Protein AF-A0AAJ6F445-F1 (afdb_monomer)

Radius of gyration: 40.04 Å; Cα contacts (8 Å, |Δi|>4): 124; chains: 1; bounding box: 85×48×122 Å

Secondary structure (DSSP, 8-state):
----PPPPPPPPPPP------PPPHHHHHHHHHHHHHHHHHHHHHTHHHHHHHHHTT-TTHHHHHHHHHHHHHHHHHHHHHHHHHHHHHHHHHHHHHHHHHHHHHHHHHHHHHHHHHHHHHHHHHHHHHHHHHHHHHHHHHHHHHHHHHTPPTTPPPPP--BTTTTB--SSS--HHHHHHHHHHHTPPBSSTTSS-B----PPPPSSTTTTT-GGGS--HHHHHHHHHHHHHHHHHHHHHHHHHHHHHHHHHHHHTT-

Structure (mmCIF, N/CA/C/O backbone):
data_AF-A0AAJ6F445-F1
#
_entry.id   AF-A0AAJ6F445-F1
#
loop_
_atom_site.group_PDB
_atom_site.id
_atom_site.type_symbol
_atom_site.label_atom_id
_atom_site.label_alt_id
_atom_site.label_comp_id
_atom_site.label_asym_id
_atom_site.label_entity_id
_atom_site.label_seq_id
_atom_site.pdbx_PDB_ins_code
_atom_site.Cartn_x
_atom_site.Cartn_y
_atom_site.Cartn_z
_atom_site.occupancy
_atom_site.B_iso_or_equiv
_atom_site.auth_seq_id
_atom_site.auth_comp_id
_atom_site.auth_asym_id
_atom_site.auth_atom_id
_atom_site.pdbx_PDB_model_num
ATOM 1 N N . MET A 1 1 ? 24.070 28.944 -26.265 1.00 40.12 1 MET A N 1
ATOM 2 C CA . MET A 1 1 ? 23.346 29.651 -25.182 1.00 40.12 1 MET A CA 1
ATOM 3 C C . MET A 1 1 ? 22.375 28.679 -24.525 1.00 40.12 1 MET A C 1
ATOM 5 O O . MET A 1 1 ? 21.362 28.362 -25.133 1.00 40.12 1 MET A O 1
ATOM 9 N N . PHE A 1 2 ? 22.677 28.174 -23.328 1.00 38.66 2 PHE A N 1
ATOM 10 C CA . PHE A 1 2 ? 21.756 27.290 -22.604 1.00 38.66 2 PHE A CA 1
ATOM 11 C C . PHE A 1 2 ? 20.793 28.123 -21.753 1.00 38.66 2 PHE A C 1
ATOM 13 O O . PHE A 1 2 ? 21.230 28.929 -20.931 1.00 38.66 2 PHE A O 1
ATOM 20 N N . LYS A 1 3 ? 19.482 27.951 -21.961 1.00 40.28 3 LYS A N 1
ATOM 21 C CA . LYS A 1 3 ? 18.461 28.604 -21.132 1.00 40.28 3 LYS A CA 1
ATOM 22 C C . LYS A 1 3 ? 18.496 27.980 -19.737 1.00 40.28 3 LYS A C 1
ATOM 24 O O . LYS A 1 3 ? 18.207 26.797 -19.578 1.00 40.28 3 LYS A O 1
ATOM 29 N N . LYS A 1 4 ? 18.860 28.783 -18.738 1.00 39.84 4 LYS A N 1
ATOM 30 C CA . LYS A 1 4 ? 18.895 28.395 -17.325 1.00 39.84 4 LYS A CA 1
ATOM 31 C C . LYS A 1 4 ? 17.453 28.193 -16.844 1.00 39.84 4 LYS A C 1
ATOM 33 O O . LYS A 1 4 ? 16.784 29.162 -16.498 1.00 39.84 4 LYS A O 1
ATOM 38 N N . SER A 1 5 ? 16.953 26.957 -16.908 1.00 47.34 5 SER A N 1
ATOM 39 C CA . SER A 1 5 ? 15.608 26.627 -16.425 1.00 47.34 5 SER A CA 1
ATOM 40 C C . SER A 1 5 ? 15.520 26.948 -14.937 1.00 47.34 5 SER A C 1
ATOM 42 O O . SER A 1 5 ? 16.367 26.501 -14.163 1.00 47.34 5 SER A O 1
ATOM 44 N N . ALA A 1 6 ? 14.515 27.728 -14.540 1.00 48.22 6 ALA A N 1
ATOM 45 C CA . ALA A 1 6 ? 14.259 27.989 -13.132 1.00 48.22 6 ALA A CA 1
ATOM 46 C C . ALA A 1 6 ? 13.939 26.666 -12.422 1.00 48.22 6 ALA A C 1
ATOM 48 O O . ALA A 1 6 ? 13.191 25.840 -12.952 1.00 48.22 6 ALA A O 1
ATOM 49 N N . ALA A 1 7 ? 14.523 26.459 -11.241 1.00 44.41 7 ALA A N 1
ATOM 50 C CA . ALA A 1 7 ? 14.173 25.321 -10.405 1.00 44.41 7 ALA A CA 1
ATOM 51 C C . ALA A 1 7 ? 12.707 25.460 -9.949 1.00 44.41 7 ALA A C 1
ATOM 53 O O . ALA A 1 7 ? 12.290 26.575 -9.616 1.00 44.41 7 ALA A O 1
ATOM 54 N N . PRO A 1 8 ? 11.916 24.371 -9.928 1.00 50.16 8 PRO A N 1
ATOM 55 C CA . PRO A 1 8 ? 10.581 24.417 -9.350 1.00 50.16 8 PRO A CA 1
ATOM 56 C C . PRO A 1 8 ? 10.675 24.795 -7.861 1.00 50.16 8 PRO A C 1
ATOM 58 O O . PRO A 1 8 ? 11.643 24.409 -7.197 1.00 50.16 8 PRO A O 1
ATOM 61 N N . PRO A 1 9 ? 9.700 25.549 -7.320 1.00 43.53 9 PRO A N 1
ATOM 62 C CA . PRO A 1 9 ? 9.704 25.914 -5.909 1.00 43.53 9 PRO A CA 1
ATOM 63 C C . PRO A 1 9 ? 9.674 24.651 -5.033 1.00 43.53 9 PRO A C 1
ATOM 65 O O . PRO A 1 9 ? 9.040 23.662 -5.419 1.00 43.53 9 PRO A O 1
ATOM 68 N N . PRO A 1 10 ? 10.333 24.662 -3.858 1.00 44.56 10 PRO A N 1
ATOM 69 C CA . PRO A 1 10 ? 10.297 23.527 -2.949 1.00 44.56 10 PRO A CA 1
ATOM 70 C C . PRO A 1 10 ? 8.847 23.212 -2.578 1.00 44.56 10 PRO A C 1
ATOM 72 O O . PRO A 1 10 ? 8.059 24.116 -2.284 1.00 44.56 10 PRO A O 1
ATOM 75 N N . ALA A 1 11 ? 8.497 21.925 -2.601 1.00 46.25 11 ALA A N 1
ATOM 76 C CA . ALA A 1 11 ? 7.195 21.470 -2.138 1.00 46.25 11 ALA A CA 1
ATOM 77 C C . ALA A 1 11 ? 6.976 21.980 -0.708 1.00 46.25 11 ALA A C 1
ATOM 79 O O . ALA A 1 11 ? 7.865 21.845 0.137 1.00 46.25 11 ALA A O 1
ATOM 80 N N . LYS A 1 12 ? 5.813 22.594 -0.453 1.00 43.03 12 LYS A N 1
ATOM 81 C CA . LYS A 1 12 ? 5.459 23.073 0.887 1.00 43.03 12 LYS A CA 1
ATOM 82 C C . LYS A 1 12 ? 5.631 21.913 1.863 1.00 43.03 12 LYS A C 1
ATOM 84 O O . LYS A 1 12 ? 5.081 20.839 1.621 1.00 43.03 12 LYS A O 1
ATOM 89 N N . ALA A 1 13 ? 6.404 22.134 2.927 1.00 43.06 13 ALA A N 1
ATOM 90 C CA . ALA A 1 13 ? 6.540 21.160 3.998 1.00 43.06 13 ALA A CA 1
ATOM 91 C C . ALA A 1 13 ? 5.133 20.768 4.457 1.00 43.06 13 ALA A C 1
ATOM 93 O O . ALA A 1 13 ? 4.322 21.648 4.744 1.00 43.06 13 ALA A O 1
ATOM 94 N N . SER A 1 14 ? 4.834 19.468 4.455 1.00 48.91 14 SER A N 1
ATOM 95 C CA . SER A 1 14 ? 3.538 18.978 4.907 1.00 48.91 14 SER A CA 1
ATOM 96 C C . SER A 1 14 ? 3.323 19.453 6.336 1.00 48.91 14 SER A C 1
ATOM 98 O O . SER A 1 14 ? 4.135 19.126 7.210 1.00 48.91 14 SER A O 1
ATOM 100 N N . GLU A 1 15 ? 2.243 20.194 6.572 1.00 42.94 15 GLU A N 1
ATOM 101 C CA . GLU A 1 15 ? 1.752 20.417 7.925 1.00 42.94 15 GLU A CA 1
ATOM 102 C C . GLU A 1 15 ? 1.622 19.040 8.576 1.00 42.94 15 GLU A C 1
ATOM 104 O O . GLU A 1 15 ? 0.890 18.175 8.089 1.00 42.94 15 GLU A O 1
ATOM 109 N N . ARG A 1 16 ? 2.405 18.802 9.635 1.00 45.84 16 ARG A N 1
ATOM 110 C CA . ARG A 1 16 ? 2.192 17.637 10.487 1.00 45.84 16 ARG A CA 1
ATOM 111 C C . ARG A 1 16 ? 0.846 17.864 11.151 1.00 45.84 16 ARG A C 1
ATOM 113 O O . ARG A 1 16 ? 0.764 18.610 12.121 1.00 45.84 16 ARG A O 1
ATOM 120 N N . ILE A 1 17 ? -0.193 17.262 10.578 1.00 48.06 17 ILE A N 1
ATOM 121 C CA . ILE A 1 17 ? -1.501 17.163 11.214 1.00 48.06 17 ILE A CA 1
ATOM 122 C C . ILE A 1 17 ? -1.245 16.519 12.570 1.00 48.06 17 ILE A C 1
ATOM 124 O O . ILE A 1 17 ? -0.675 15.430 12.645 1.00 48.06 17 ILE A O 1
ATOM 128 N N . ASP A 1 18 ? -1.597 17.238 13.628 1.00 36.09 18 ASP A N 1
ATOM 129 C CA . ASP A 1 18 ? -1.294 16.829 14.988 1.00 36.09 18 ASP A CA 1
ATOM 130 C C . ASP A 1 18 ? -2.166 15.614 15.335 1.00 36.09 18 ASP A C 1
ATOM 132 O O . ASP A 1 18 ? -3.343 15.740 15.675 1.00 36.09 18 ASP A O 1
ATOM 136 N N . HIS A 1 19 ? -1.612 14.409 15.171 1.00 41.81 19 HIS A N 1
ATOM 137 C CA . HIS A 1 19 ? -2.270 13.137 15.480 1.00 41.81 19 HIS A CA 1
ATOM 138 C C . HIS A 1 19 ? -2.273 12.861 16.991 1.00 41.81 19 HIS A C 1
ATOM 140 O O . HIS A 1 19 ? -2.032 11.738 17.430 1.00 41.81 19 HIS A O 1
ATOM 146 N N . SER A 1 20 ? -2.561 13.888 17.794 1.00 39.47 20 SER A N 1
ATOM 147 C CA . SER A 1 20 ? -2.998 13.673 19.170 1.00 39.47 20 SER A CA 1
ATOM 148 C C . SER A 1 20 ? -4.286 12.843 19.110 1.00 39.47 20 SER A C 1
ATOM 150 O O . SER A 1 20 ? -5.244 13.291 18.469 1.00 39.47 20 SER A O 1
ATOM 152 N N . PRO A 1 21 ? -4.335 11.640 19.712 1.00 46.94 21 PRO A N 1
ATOM 153 C CA . PRO A 1 21 ? -5.535 10.822 19.684 1.00 46.94 21 PRO A CA 1
ATOM 154 C C . PRO A 1 21 ? -6.642 11.588 20.404 1.00 46.94 21 PRO A C 1
ATOM 156 O O . PRO A 1 21 ? -6.561 11.846 21.606 1.00 46.94 21 PRO A O 1
ATOM 159 N N . ARG A 1 22 ? -7.683 11.976 19.660 1.00 55.69 22 ARG A N 1
ATOM 160 C CA . ARG A 1 22 ? -8.964 12.294 20.290 1.00 55.69 22 ARG A CA 1
ATOM 161 C C . ARG A 1 22 ? -9.413 11.030 21.013 1.00 55.69 22 ARG A C 1
ATOM 163 O O . ARG A 1 22 ? -9.318 9.954 20.424 1.00 55.69 22 ARG A O 1
ATOM 170 N N . ALA A 1 23 ? -9.863 11.175 22.257 1.00 63.25 23 ALA A N 1
ATOM 171 C CA . ALA A 1 23 ? -10.443 10.071 23.011 1.00 63.25 23 ALA A CA 1
ATOM 172 C C . ALA A 1 23 ? -11.512 9.379 22.151 1.00 63.25 23 ALA A C 1
ATOM 174 O O . ALA A 1 23 ? -12.304 10.057 21.487 1.00 63.25 23 ALA A O 1
ATOM 175 N N . GLY A 1 24 ? -11.483 8.048 22.108 1.00 80.25 24 GLY A N 1
ATOM 176 C CA . GLY A 1 24 ? -12.491 7.280 21.390 1.00 80.25 24 GLY A CA 1
ATOM 177 C C . GLY A 1 24 ? -13.853 7.427 22.063 1.00 80.25 24 GLY A C 1
ATOM 178 O O . GLY A 1 24 ? -13.940 7.718 23.259 1.00 80.25 24 GLY A O 1
ATOM 179 N N . ARG A 1 25 ? -14.931 7.136 21.329 1.00 87.44 25 ARG A N 1
ATOM 180 C CA . ARG A 1 25 ? -16.267 7.007 21.938 1.00 87.44 25 ARG A CA 1
ATOM 181 C C . ARG A 1 25 ? -16.235 5.944 23.042 1.00 87.44 25 ARG A C 1
ATOM 183 O O . ARG A 1 25 ? -16.897 6.094 24.065 1.00 87.44 25 ARG A O 1
ATOM 190 N N . ALA A 1 26 ? -15.434 4.893 22.858 1.00 88.50 26 ALA A N 1
ATOM 191 C CA . ALA A 1 26 ? -15.203 3.859 23.861 1.00 88.50 26 ALA A CA 1
ATOM 192 C C . ALA A 1 26 ? -14.590 4.397 25.169 1.00 88.50 26 ALA A C 1
ATOM 194 O O . ALA A 1 26 ? -15.010 3.970 26.245 1.00 88.50 26 ALA A O 1
ATOM 195 N N . ASP A 1 27 ? -13.646 5.342 25.088 1.00 89.25 27 ASP A N 1
ATOM 196 C CA . ASP A 1 27 ? -12.979 5.938 26.255 1.00 89.25 27 ASP A CA 1
ATOM 197 C C . ASP A 1 27 ? -13.934 6.860 27.029 1.00 89.25 27 ASP A C 1
ATOM 199 O O . ASP A 1 27 ? -13.990 6.825 28.260 1.00 89.25 27 ASP A O 1
ATOM 203 N N . GLU A 1 28 ? -14.737 7.649 26.306 1.00 91.38 28 GLU A N 1
ATOM 204 C CA . GLU A 1 28 ? -15.772 8.507 26.894 1.00 91.38 28 GLU A CA 1
ATOM 205 C C . GLU A 1 28 ? -16.815 7.675 27.661 1.00 91.38 28 GLU A C 1
ATOM 207 O O . GLU A 1 28 ? -17.136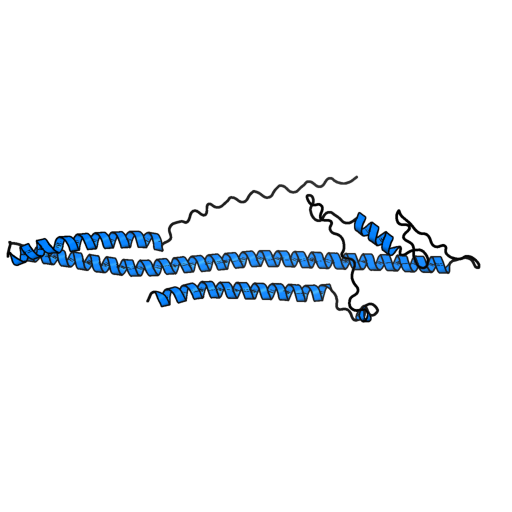 7.979 28.814 1.00 91.38 28 GLU A O 1
ATOM 212 N N . VAL A 1 29 ? -17.301 6.575 27.069 1.00 92.62 29 VAL A N 1
ATOM 213 C CA . VAL A 1 29 ? -18.259 5.676 27.737 1.00 92.62 29 VAL A CA 1
ATOM 214 C C . VAL A 1 29 ? -17.605 4.885 28.877 1.00 92.62 29 VAL A C 1
ATOM 216 O O . VAL A 1 29 ? -18.259 4.653 29.895 1.00 92.62 29 VAL A O 1
ATOM 219 N N . ALA A 1 30 ? -16.319 4.526 28.779 1.00 92.50 30 ALA A N 1
ATOM 220 C CA . ALA A 1 30 ? -15.585 3.889 29.877 1.00 92.50 30 ALA A CA 1
ATOM 221 C C . ALA A 1 30 ? -15.556 4.778 31.135 1.00 92.50 30 ALA A C 1
ATOM 223 O O . ALA A 1 30 ? -15.872 4.305 32.228 1.00 92.50 30 ALA A O 1
ATOM 224 N N . GLY A 1 31 ? -15.274 6.077 30.975 1.00 93.25 31 GLY A N 1
ATOM 225 C CA . GLY A 1 31 ? -15.301 7.040 32.081 1.00 93.25 31 GLY A CA 1
ATOM 226 C C . GLY A 1 31 ? -16.682 7.174 32.737 1.00 93.25 31 GLY A C 1
ATOM 227 O O . GLY A 1 31 ? -16.784 7.235 33.965 1.00 93.25 31 GLY A O 1
ATOM 228 N N . LEU A 1 32 ? -17.758 7.156 31.940 1.00 94.50 32 LEU A N 1
ATOM 229 C CA . LEU A 1 32 ? -19.136 7.156 32.453 1.00 94.50 32 LEU A CA 1
ATOM 230 C C . LEU A 1 32 ? -19.473 5.863 33.209 1.00 94.50 32 LEU A C 1
ATOM 232 O O . LEU A 1 32 ? -20.077 5.915 34.282 1.00 94.50 32 LEU A O 1
ATOM 236 N N . LEU A 1 33 ? -19.061 4.709 32.678 1.00 95.94 33 LEU A N 1
ATOM 237 C CA . LEU A 1 33 ? -19.266 3.406 33.304 1.00 95.94 33 LEU A CA 1
ATOM 238 C C . LEU A 1 33 ? -18.549 3.306 34.658 1.00 95.94 33 LEU A C 1
ATOM 240 O O . LEU A 1 33 ? -19.133 2.814 35.625 1.00 95.94 33 LEU A O 1
ATOM 244 N N . ASP A 1 34 ? -17.311 3.785 34.760 1.00 95.81 34 ASP A N 1
ATOM 245 C CA . ASP A 1 34 ? -16.568 3.769 36.023 1.00 95.81 34 ASP A CA 1
ATOM 246 C C . ASP A 1 34 ? -17.171 4.730 37.060 1.00 95.81 34 ASP A C 1
ATOM 248 O O . ASP A 1 34 ? -17.281 4.374 38.237 1.00 95.81 34 ASP A O 1
ATOM 252 N N . GLY A 1 35 ? -17.695 5.882 36.623 1.00 95.56 35 GLY A N 1
ATOM 253 C CA . GLY A 1 35 ? -18.529 6.749 37.461 1.00 95.56 35 GLY A CA 1
ATOM 254 C C . GLY A 1 35 ? -19.789 6.043 37.983 1.00 95.56 35 GLY A C 1
ATOM 255 O O . GLY A 1 35 ? -20.082 6.100 39.179 1.00 95.56 35 GLY A O 1
ATOM 256 N N . ALA A 1 36 ? -20.508 5.314 37.125 1.00 95.06 36 ALA A N 1
ATOM 257 C CA . ALA A 1 36 ? -21.705 4.567 37.516 1.00 95.06 36 ALA A CA 1
ATOM 258 C C . ALA A 1 36 ? -21.400 3.411 38.489 1.00 95.06 36 ALA A C 1
ATOM 260 O O . ALA A 1 36 ? -22.136 3.216 39.460 1.00 95.06 36 ALA A O 1
ATOM 261 N N . LYS A 1 37 ? -20.284 2.689 38.297 1.00 96.50 37 LYS A N 1
ATOM 262 C CA . LYS A 1 37 ? -19.797 1.675 39.252 1.00 96.50 37 LYS A CA 1
ATOM 263 C C . LYS A 1 37 ? -19.480 2.291 40.617 1.00 96.50 37 LYS A C 1
ATOM 265 O O . LYS A 1 37 ? -19.834 1.703 41.636 1.00 96.50 37 LYS A O 1
ATOM 270 N N . ALA A 1 38 ? -18.848 3.467 40.651 1.00 97.19 38 ALA A N 1
ATOM 271 C CA . ALA A 1 38 ? -18.541 4.166 41.898 1.00 97.19 38 ALA A CA 1
ATOM 272 C C . ALA A 1 38 ? -19.816 4.594 42.652 1.00 97.19 38 ALA A C 1
ATOM 274 O O . ALA A 1 38 ? -19.898 4.415 43.868 1.00 97.19 38 ALA A O 1
ATOM 275 N N . VAL A 1 39 ? -20.839 5.082 41.936 1.00 96.69 39 VAL A N 1
ATOM 276 C CA . VAL A 1 39 ? -22.160 5.390 42.515 1.00 96.69 39 VAL A CA 1
ATOM 277 C C . VAL A 1 39 ? -22.828 4.132 43.077 1.00 96.69 39 VAL A C 1
ATOM 279 O O . VAL A 1 39 ? -23.310 4.157 44.210 1.00 96.69 39 VAL A O 1
ATOM 282 N N . LEU A 1 40 ? -22.820 3.020 42.333 1.00 96.44 40 LEU A N 1
ATOM 283 C CA . LEU A 1 40 ? -23.371 1.747 42.803 1.00 96.44 40 LEU A CA 1
ATOM 284 C C . LEU A 1 40 ? -22.660 1.253 44.074 1.00 96.44 40 LEU A C 1
ATOM 286 O O . LEU A 1 40 ? -23.329 0.913 45.047 1.00 96.44 40 LEU A O 1
ATOM 290 N N . ALA A 1 41 ? -21.325 1.274 44.100 1.00 97.12 41 ALA A N 1
ATOM 291 C CA . ALA A 1 41 ? -20.539 0.864 45.263 1.00 97.12 41 ALA A CA 1
ATOM 292 C C . ALA A 1 41 ? -20.831 1.727 46.506 1.00 97.12 41 ALA A C 1
ATOM 294 O O . ALA A 1 41 ? -20.923 1.197 47.614 1.00 97.12 41 ALA A O 1
ATOM 295 N N . GLY A 1 42 ? -21.034 3.039 46.328 1.00 97.00 42 GLY A N 1
ATOM 296 C CA . GLY A 1 42 ? -21.470 3.937 47.402 1.00 97.00 42 GLY A CA 1
ATOM 297 C C . GLY A 1 42 ? -22.847 3.562 47.960 1.00 97.00 42 GLY A C 1
ATOM 298 O O . GLY A 1 42 ? -23.001 3.409 49.170 1.00 97.00 42 GLY A O 1
ATOM 299 N N . LEU A 1 43 ? -23.830 3.325 47.085 1.00 95.56 43 LEU A N 1
ATOM 300 C CA . LEU A 1 43 ? -25.175 2.901 47.493 1.00 95.56 43 LEU A CA 1
ATOM 301 C C . LEU A 1 43 ? -25.167 1.531 48.194 1.00 95.56 43 LEU A C 1
ATOM 303 O O . LEU A 1 43 ? -25.888 1.339 49.173 1.00 95.56 43 LEU A O 1
ATOM 307 N N . GLU A 1 44 ? -24.355 0.576 47.737 1.00 95.75 44 GLU A N 1
ATOM 308 C CA . GLU A 1 44 ? -24.255 -0.742 48.375 1.00 95.75 44 GLU A CA 1
ATOM 309 C C . GLU A 1 44 ? -23.563 -0.683 49.750 1.00 95.75 44 GLU A C 1
ATOM 311 O O . GLU A 1 44 ? -23.964 -1.412 50.660 1.00 95.75 44 GLU A O 1
ATOM 316 N N . ALA A 1 45 ? -22.612 0.236 49.957 1.00 96.12 45 ALA A N 1
ATOM 317 C CA . ALA A 1 45 ? -21.984 0.470 51.262 1.00 96.12 45 ALA A CA 1
ATOM 318 C C . ALA A 1 45 ? -22.952 1.043 52.323 1.00 96.12 45 ALA A C 1
ATOM 320 O O . ALA A 1 45 ? -22.745 0.837 53.520 1.00 96.12 45 ALA A O 1
ATOM 321 N N . GLU A 1 46 ? -24.031 1.713 51.907 1.00 95.00 46 GLU A N 1
ATOM 322 C CA . GLU A 1 46 ? -25.076 2.245 52.798 1.00 95.00 46 GLU A CA 1
ATOM 323 C C . GLU A 1 46 ? -26.136 1.198 53.209 1.00 95.00 46 GLU A C 1
ATOM 325 O O . GLU A 1 46 ? -26.902 1.426 54.150 1.00 95.00 46 GLU A O 1
ATOM 330 N N . LEU A 1 47 ? -26.183 0.019 52.570 1.00 93.94 47 LEU A N 1
ATOM 331 C CA . LEU A 1 47 ? -27.173 -1.024 52.889 1.00 93.94 47 LEU A CA 1
ATOM 332 C C . LEU A 1 47 ? -27.057 -1.608 54.316 1.00 93.94 47 LEU A C 1
ATOM 334 O O . LEU A 1 47 ? -28.099 -1.736 54.965 1.00 93.94 47 LEU A O 1
ATOM 338 N N . PRO A 1 48 ? -25.869 -1.976 54.847 1.00 95.69 48 PRO A N 1
ATOM 339 C CA . PRO A 1 48 ? -25.756 -2.602 56.168 1.00 95.69 48 PRO A CA 1
ATOM 340 C C . PRO A 1 48 ? -26.381 -1.808 57.335 1.00 95.69 48 PRO A C 1
ATOM 342 O O . PRO A 1 48 ? -27.153 -2.415 58.085 1.00 95.69 48 PRO A O 1
ATOM 345 N N . PRO A 1 49 ? -26.141 -0.487 57.513 1.00 94.44 49 PRO A N 1
ATOM 346 C CA . PRO A 1 49 ? -26.787 0.270 58.588 1.00 94.44 49 PRO A CA 1
ATOM 347 C C . PRO A 1 49 ? -28.305 0.408 58.387 1.00 94.44 49 PRO A C 1
ATOM 349 O O . PRO A 1 49 ? -29.052 0.306 59.358 1.00 94.44 49 PRO A O 1
ATOM 352 N N . LEU A 1 50 ? -28.790 0.559 57.147 1.00 93.38 50 LEU A N 1
ATOM 353 C CA . LEU A 1 50 ? -30.230 0.630 56.860 1.00 93.38 50 LEU A CA 1
ATOM 354 C C . LEU A 1 50 ? -30.953 -0.694 57.163 1.00 93.38 50 LEU A C 1
ATOM 356 O O . LEU A 1 50 ? -32.070 -0.691 57.683 1.00 93.38 50 LEU A O 1
ATOM 360 N N . ILE A 1 51 ? -30.309 -1.833 56.886 1.00 95.25 51 ILE A N 1
ATOM 361 C CA . ILE A 1 51 ? -30.822 -3.163 57.246 1.00 95.25 51 ILE A CA 1
ATOM 362 C C . ILE A 1 51 ? -30.886 -3.318 58.769 1.00 95.25 51 ILE A C 1
ATOM 364 O O . ILE A 1 51 ? -31.910 -3.768 59.287 1.00 95.25 51 ILE A O 1
ATOM 368 N N . LEU A 1 52 ? -29.834 -2.918 59.491 1.00 95.69 52 LEU A N 1
ATOM 369 C CA . LEU A 1 52 ? -29.807 -2.969 60.954 1.00 95.69 52 LEU A CA 1
ATOM 370 C C . LEU A 1 52 ? -30.931 -2.119 61.567 1.00 95.69 52 LEU A C 1
ATOM 372 O O . LEU A 1 52 ? -31.621 -2.580 62.477 1.00 95.69 52 LEU A O 1
ATOM 376 N N . ASP A 1 53 ? -31.168 -0.920 61.037 1.00 94.00 53 ASP A N 1
ATOM 377 C CA . ASP A 1 53 ? -32.217 -0.008 61.500 1.00 94.00 53 ASP A CA 1
ATOM 378 C C . ASP A 1 53 ? -33.633 -0.560 61.270 1.00 94.00 53 ASP A C 1
ATOM 380 O O . ASP A 1 53 ? -34.491 -0.451 62.154 1.00 94.00 53 ASP A O 1
ATOM 384 N N . ALA A 1 54 ? -33.865 -1.213 60.126 1.00 92.19 54 ALA A N 1
ATOM 385 C CA . ALA A 1 54 ? -35.130 -1.874 59.810 1.00 92.19 54 ALA A CA 1
ATOM 386 C C . ALA A 1 54 ? -35.378 -3.115 60.690 1.00 92.19 54 ALA A C 1
ATOM 388 O O . ALA A 1 54 ? -36.472 -3.275 61.235 1.00 92.19 54 ALA A O 1
ATOM 389 N N . VAL A 1 55 ? -34.360 -3.961 60.898 1.00 95.69 55 VAL A N 1
ATOM 390 C CA . VAL A 1 55 ? -34.428 -5.114 61.821 1.00 95.69 55 VAL A CA 1
ATOM 391 C C . VAL A 1 55 ? -34.670 -4.653 63.264 1.00 95.69 55 VAL A C 1
ATOM 393 O O . VAL A 1 55 ? -35.463 -5.264 63.980 1.00 95.69 55 VAL A O 1
ATOM 396 N N . SER A 1 56 ? -34.076 -3.526 63.666 1.00 94.19 56 SER A N 1
ATOM 397 C CA . SER A 1 56 ? -34.290 -2.890 64.977 1.00 94.19 56 SER A CA 1
ATOM 398 C C . SER A 1 56 ? -35.669 -2.229 65.139 1.00 94.19 56 SER A C 1
ATOM 400 O O . SER A 1 56 ? -35.945 -1.654 66.191 1.00 94.19 56 SER A O 1
ATOM 402 N N . ARG A 1 57 ? -36.538 -2.292 64.117 1.00 91.69 57 ARG A N 1
ATOM 403 C CA . ARG A 1 57 ? -37.888 -1.698 64.088 1.00 91.69 57 ARG A CA 1
ATOM 404 C C . ARG A 1 57 ? -37.921 -0.202 64.428 1.00 91.69 57 ARG A C 1
ATOM 406 O O . ARG A 1 57 ? -38.880 0.275 65.037 1.00 91.69 57 ARG A O 1
ATOM 413 N N . LYS A 1 58 ? -36.895 0.556 64.027 1.00 94.06 58 LYS A N 1
ATOM 414 C CA . LYS A 1 58 ? -36.950 2.023 64.098 1.00 94.06 58 LYS A CA 1
ATOM 415 C C . LYS A 1 58 ? -38.102 2.546 63.215 1.00 94.06 58 LYS A C 1
ATOM 417 O O . LYS A 1 58 ? -38.363 1.954 62.163 1.00 94.06 58 LYS A O 1
ATOM 422 N N . PRO A 1 59 ? -38.786 3.642 63.602 1.00 90.88 59 PRO A N 1
ATOM 423 C CA . PRO A 1 59 ? -39.832 4.240 62.773 1.00 90.88 59 PRO A CA 1
ATOM 424 C C . PRO A 1 59 ? -39.281 4.609 61.388 1.00 90.88 59 PRO A C 1
ATOM 426 O O . PRO A 1 59 ? -38.117 4.993 61.268 1.00 90.88 59 PRO A O 1
ATOM 429 N N . GLU A 1 60 ? -40.110 4.450 60.349 1.00 92.69 60 GLU A N 1
ATOM 430 C CA . GLU A 1 60 ? -39.804 4.718 58.926 1.00 92.69 60 GLU A CA 1
ATOM 431 C C . GLU A 1 60 ? -38.657 3.886 58.305 1.00 92.69 60 GLU A C 1
ATOM 433 O O . GLU A 1 60 ? -38.460 3.916 57.091 1.00 92.69 60 GLU A O 1
ATOM 438 N N . ALA A 1 61 ? -37.898 3.105 59.081 1.00 93.50 61 ALA A N 1
ATOM 439 C CA . ALA A 1 61 ? -36.693 2.431 58.586 1.00 93.50 61 ALA A CA 1
ATOM 440 C C . ALA A 1 61 ? -36.972 1.400 57.475 1.00 93.50 61 ALA A C 1
ATOM 442 O O . ALA A 1 61 ? -36.149 1.230 56.577 1.00 93.50 61 ALA A O 1
ATOM 443 N N . ALA A 1 62 ? -38.144 0.755 57.491 1.00 91.56 62 ALA A N 1
ATOM 444 C CA . ALA A 1 62 ? -38.568 -0.158 56.430 1.00 91.56 62 ALA A CA 1
ATOM 445 C C . ALA A 1 62 ? -38.800 0.562 55.086 1.00 91.56 62 ALA A C 1
ATOM 447 O O . ALA A 1 62 ? -38.368 0.068 54.046 1.00 91.56 62 ALA A O 1
ATOM 448 N N . GLU A 1 63 ? -39.419 1.747 55.106 1.00 94.62 63 GLU A N 1
ATOM 449 C CA . GLU A 1 63 ? -39.657 2.561 53.906 1.00 94.62 63 GLU A CA 1
ATOM 450 C C . GLU A 1 63 ? -38.341 3.111 53.349 1.00 94.62 63 GLU A C 1
ATOM 452 O O . GLU A 1 63 ? -38.083 3.002 52.151 1.00 94.62 63 GLU A O 1
ATOM 457 N N . ARG A 1 64 ? -37.457 3.608 54.227 1.00 94.31 64 ARG A N 1
ATOM 458 C CA . ARG A 1 64 ? -36.111 4.071 53.846 1.00 94.31 64 ARG A CA 1
ATOM 459 C C . ARG A 1 64 ? -35.284 2.950 53.210 1.00 94.31 64 ARG A C 1
ATOM 461 O O . ARG A 1 64 ? -34.655 3.175 52.181 1.00 94.31 64 ARG A O 1
ATOM 468 N N . LEU A 1 65 ? -35.317 1.740 53.777 1.00 94.88 65 LEU A N 1
ATOM 469 C CA . LEU A 1 65 ? -34.640 0.571 53.209 1.00 94.88 65 LEU A CA 1
ATOM 470 C C . LEU A 1 65 ? -35.234 0.155 51.852 1.00 94.88 65 LEU A C 1
ATOM 472 O O . LEU A 1 65 ? -34.477 -0.236 50.966 1.00 94.88 65 LEU A O 1
ATOM 476 N N . SER A 1 66 ? -36.556 0.251 51.669 1.00 96.44 66 SER A N 1
ATOM 477 C CA . SER A 1 66 ? -37.198 -0.017 50.374 1.00 96.44 66 SER A CA 1
ATOM 478 C C . SER A 1 66 ? -36.742 0.987 49.314 1.00 96.44 66 SER A C 1
ATOM 480 O O . SER A 1 66 ? -36.164 0.588 48.308 1.00 96.44 66 SER A O 1
ATOM 482 N N . ALA A 1 67 ? -36.882 2.286 49.593 1.00 95.88 67 ALA A N 1
ATOM 483 C CA . ALA A 1 67 ? -36.481 3.349 48.675 1.00 95.88 67 ALA A CA 1
ATOM 484 C C . ALA A 1 67 ? -34.978 3.311 48.337 1.00 95.88 67 ALA A C 1
ATOM 486 O O . ALA A 1 67 ? -34.573 3.705 47.244 1.00 95.88 67 ALA A O 1
ATOM 487 N N . HIS A 1 68 ? -34.133 2.832 49.256 1.00 96.31 68 HIS A N 1
ATOM 488 C CA . HIS A 1 68 ? -32.706 2.645 48.990 1.00 96.31 68 HIS A CA 1
ATOM 489 C C . HIS A 1 68 ? -32.417 1.440 48.088 1.00 96.31 68 HIS A C 1
ATOM 491 O O . HIS A 1 68 ? -31.569 1.530 47.202 1.00 96.31 68 HIS A O 1
ATOM 497 N N . ARG A 1 69 ? -33.152 0.331 48.250 1.00 97.19 69 ARG A N 1
ATOM 498 C CA . ARG A 1 69 ? -33.076 -0.817 47.329 1.00 97.19 69 ARG A CA 1
ATOM 499 C C . ARG A 1 69 ? -33.497 -0.428 45.914 1.00 97.19 69 ARG A C 1
ATOM 501 O O . ARG A 1 69 ? -32.782 -0.763 44.977 1.00 97.19 69 ARG A O 1
ATOM 508 N N . ASP A 1 70 ? -34.554 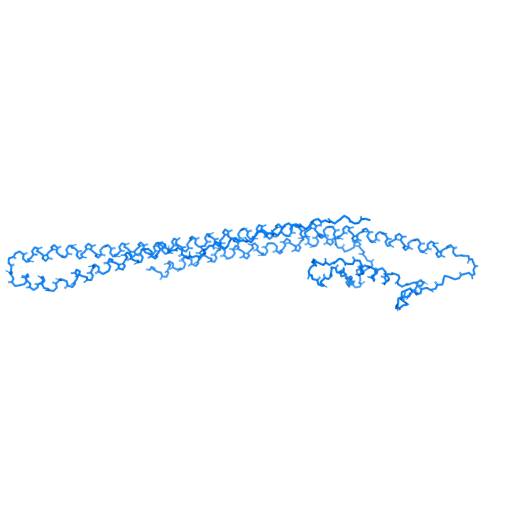0.371 45.771 1.00 97.31 70 ASP A N 1
ATOM 509 C CA . ASP A 1 70 ? -34.989 0.882 44.465 1.00 97.31 70 ASP A CA 1
ATOM 510 C C . ASP A 1 70 ? -33.884 1.705 43.770 1.00 97.31 70 ASP A C 1
ATOM 512 O O . ASP A 1 70 ? -33.700 1.597 42.557 1.00 97.31 70 ASP A O 1
ATOM 516 N N . ARG A 1 71 ? -33.100 2.492 44.527 1.00 97.12 71 ARG A N 1
ATOM 517 C CA . ARG A 1 71 ? -31.928 3.225 44.001 1.00 97.12 71 ARG A CA 1
ATOM 518 C C . ARG A 1 71 ? -30.786 2.295 43.599 1.00 97.12 71 ARG A C 1
ATOM 520 O O . ARG A 1 71 ? -30.177 2.516 42.556 1.00 97.12 71 ARG A O 1
ATOM 527 N N . VAL A 1 72 ? -30.495 1.265 44.398 1.00 96.88 72 VAL A N 1
ATOM 528 C CA . VAL A 1 72 ? -29.481 0.246 44.069 1.00 96.88 72 VAL A CA 1
ATOM 529 C C . VAL A 1 72 ? -29.858 -0.486 42.778 1.00 96.88 72 VAL A C 1
ATOM 531 O O . VAL A 1 72 ? -29.009 -0.653 41.904 1.00 96.88 72 VAL A O 1
ATOM 534 N N . ASP A 1 73 ? -31.126 -0.856 42.605 1.00 96.81 73 ASP A N 1
ATOM 535 C CA . ASP A 1 73 ? -31.601 -1.535 41.396 1.00 96.81 73 ASP A CA 1
ATOM 536 C C . ASP A 1 73 ? -31.591 -0.614 40.163 1.00 96.81 73 ASP A C 1
ATOM 538 O O . ASP A 1 73 ? -31.242 -1.058 39.068 1.00 96.81 73 ASP A O 1
ATOM 542 N N . GLN A 1 74 ? -31.892 0.680 40.325 1.00 96.62 74 GLN A N 1
ATOM 543 C CA . GLN A 1 74 ? -31.709 1.684 39.267 1.00 96.62 74 GLN A CA 1
ATOM 544 C C . GLN A 1 74 ? -30.230 1.841 38.879 1.00 96.62 74 GLN A C 1
ATOM 546 O O . GLN A 1 74 ? -29.906 1.822 37.692 1.00 96.62 74 GLN A O 1
ATOM 551 N N . ALA A 1 75 ? -29.321 1.926 39.855 1.00 96.12 75 ALA A N 1
ATOM 552 C CA . ALA A 1 75 ? -27.884 2.015 39.602 1.00 96.12 75 ALA A CA 1
ATOM 553 C C . ALA A 1 75 ? -27.336 0.753 38.909 1.00 96.12 75 ALA A C 1
ATOM 555 O O . ALA A 1 75 ? -26.525 0.861 37.991 1.00 96.12 75 ALA A O 1
ATOM 556 N N . LYS A 1 76 ? -27.827 -0.442 39.269 1.00 97.38 76 LYS A N 1
ATOM 557 C CA . LYS A 1 76 ? -27.490 -1.705 38.586 1.00 97.38 76 LYS A CA 1
ATOM 558 C C . LYS A 1 76 ? -27.921 -1.712 37.121 1.00 97.38 76 LYS A C 1
ATOM 560 O O . LYS A 1 76 ? -27.137 -2.133 36.274 1.00 97.38 76 LYS A O 1
ATOM 565 N N . ARG A 1 77 ? -29.122 -1.208 36.808 1.00 97.12 77 ARG A N 1
ATOM 566 C CA . ARG A 1 77 ? -29.582 -1.050 35.414 1.00 97.12 77 ARG A CA 1
ATOM 567 C C . ARG A 1 77 ? -28.700 -0.071 34.644 1.00 97.12 77 ARG A C 1
ATOM 569 O O . ARG A 1 77 ? -28.223 -0.428 33.576 1.00 97.12 77 ARG A O 1
ATOM 576 N N . ALA A 1 78 ? -28.394 1.092 35.222 1.00 95.31 78 ALA A N 1
ATOM 577 C CA . ALA A 1 78 ? -27.516 2.081 34.595 1.00 95.31 78 ALA A CA 1
ATOM 578 C C . ALA A 1 78 ? -26.106 1.525 34.304 1.00 95.31 78 ALA A C 1
ATOM 580 O O . ALA A 1 78 ? -25.562 1.764 33.229 1.00 95.31 78 ALA A O 1
ATOM 581 N N . VAL A 1 79 ? -25.526 0.736 35.219 1.00 97.00 79 VAL A N 1
ATOM 582 C CA . VAL A 1 79 ? -24.242 0.047 34.986 1.00 97.00 79 VAL A CA 1
ATOM 583 C C . VAL A 1 79 ? -24.348 -0.967 33.840 1.00 97.00 79 VAL A C 1
ATOM 585 O O . VAL A 1 79 ? -23.473 -0.982 32.978 1.00 97.00 79 VAL A O 1
ATOM 588 N N . ALA A 1 80 ? -25.412 -1.775 33.784 1.00 95.56 80 ALA A N 1
ATOM 589 C CA . ALA A 1 80 ? -25.618 -2.747 32.705 1.00 95.56 80 ALA A CA 1
ATOM 590 C C . ALA A 1 80 ? -25.838 -2.075 31.333 1.00 95.56 80 ALA A C 1
ATOM 592 O O . ALA A 1 80 ? -25.272 -2.501 30.327 1.00 95.56 80 ALA A O 1
ATOM 593 N N . GLU A 1 81 ? -26.609 -0.987 31.288 1.00 95.69 81 GLU A N 1
ATOM 594 C CA . GLU A 1 81 ? -26.817 -0.175 30.082 1.00 95.69 81 GLU A CA 1
ATOM 595 C C . GLU A 1 81 ? -25.505 0.458 29.595 1.00 95.69 81 GLU A C 1
ATOM 597 O O . GLU A 1 81 ? -25.194 0.392 28.405 1.00 95.69 81 GLU A O 1
ATOM 602 N N . LEU A 1 82 ? -24.682 0.991 30.506 1.00 95.62 82 LEU A N 1
ATOM 603 C CA . LEU A 1 82 ? -23.371 1.557 30.170 1.00 95.62 82 LEU A CA 1
ATOM 604 C C . LEU A 1 82 ? -22.347 0.496 29.735 1.00 95.62 82 LEU A C 1
ATOM 606 O O . LEU A 1 82 ? -21.511 0.791 28.885 1.00 95.62 82 LEU A O 1
ATOM 610 N N . GLN A 1 83 ? -22.426 -0.740 30.239 1.00 94.75 83 GLN A N 1
ATOM 611 C CA . GLN A 1 83 ? -21.617 -1.862 29.739 1.00 94.75 83 GLN A CA 1
ATOM 612 C C . GLN A 1 83 ? -21.955 -2.198 28.278 1.00 94.75 83 GLN A C 1
ATOM 614 O O . GLN A 1 83 ? -21.047 -2.347 27.460 1.00 94.75 83 GLN A O 1
ATOM 619 N N . MET A 1 84 ? -23.245 -2.252 27.925 1.00 93.56 84 MET A N 1
ATOM 620 C CA . MET A 1 84 ? -23.682 -2.452 26.534 1.00 93.56 84 MET A CA 1
ATOM 621 C C . MET A 1 84 ? -23.316 -1.261 25.633 1.00 93.56 84 MET A C 1
ATOM 623 O O . MET A 1 84 ? -22.916 -1.445 24.485 1.00 93.56 84 MET A O 1
ATOM 627 N N . ALA A 1 85 ? -23.409 -0.032 26.148 1.00 92.94 85 ALA A N 1
ATOM 628 C CA . ALA A 1 85 ? -22.975 1.155 25.417 1.00 92.94 85 ALA A CA 1
ATOM 629 C C . ALA A 1 85 ? -21.456 1.151 25.164 1.00 92.94 85 ALA A C 1
ATOM 631 O O . ALA A 1 85 ? -21.018 1.552 24.087 1.00 92.94 85 ALA A O 1
ATOM 632 N N . GLN A 1 86 ? -20.650 0.670 26.121 1.00 93.25 86 GLN A N 1
ATOM 633 C CA . GLN A 1 86 ? -19.194 0.596 25.989 1.00 93.25 86 GLN A CA 1
ATOM 634 C C . GLN A 1 86 ? -18.771 -0.394 24.896 1.00 93.25 86 GLN A C 1
ATOM 636 O O . GLN A 1 86 ? -17.908 -0.064 24.080 1.00 93.25 86 GLN A O 1
ATOM 641 N N . SER A 1 87 ? -19.377 -1.587 24.846 1.00 91.31 87 SER A N 1
ATOM 642 C CA . SER A 1 87 ? -19.051 -2.585 23.818 1.00 91.31 87 SER A CA 1
ATOM 643 C C . SER A 1 87 ? -19.445 -2.106 22.417 1.00 91.31 87 SER A C 1
ATOM 645 O O . SER A 1 87 ? -18.644 -2.224 21.487 1.00 91.31 87 SER A O 1
ATOM 647 N N . LEU A 1 88 ? -20.615 -1.470 22.276 1.00 92.19 88 LEU A N 1
ATOM 648 C CA . LEU A 1 88 ? -21.046 -0.847 21.023 1.00 92.19 88 LEU A CA 1
ATOM 649 C C . LEU A 1 88 ? -20.121 0.307 20.599 1.00 92.19 88 LEU A C 1
ATOM 651 O O . LEU A 1 88 ? -19.746 0.393 19.432 1.00 92.19 88 LEU A O 1
ATOM 655 N N . ALA A 1 89 ? -19.714 1.176 21.527 1.00 91.69 89 ALA A N 1
ATOM 656 C CA . ALA A 1 89 ? -18.790 2.269 21.230 1.00 91.69 89 ALA A CA 1
ATOM 657 C C . ALA A 1 89 ? -17.418 1.748 20.764 1.00 91.69 89 ALA A C 1
ATOM 659 O O . ALA A 1 89 ? -16.895 2.216 19.753 1.00 91.69 89 ALA A O 1
ATOM 660 N N . ALA A 1 90 ? -16.882 0.720 21.433 1.00 90.81 90 ALA A N 1
ATOM 661 C CA . ALA A 1 90 ? -15.635 0.063 21.042 1.00 90.81 90 ALA A CA 1
ATOM 662 C C . ALA A 1 90 ? -15.721 -0.606 19.661 1.00 90.81 90 ALA A C 1
ATOM 664 O O . ALA A 1 90 ? -14.774 -0.503 18.883 1.00 90.81 90 ALA A O 1
ATOM 665 N N . ARG A 1 91 ? -16.850 -1.247 19.324 1.00 91.12 91 ARG A N 1
ATOM 666 C CA . ARG A 1 91 ? -17.117 -1.760 17.970 1.00 91.12 91 ARG A CA 1
ATOM 667 C C . ARG A 1 91 ? -17.063 -0.631 16.937 1.00 91.12 91 ARG A C 1
ATOM 669 O O . ARG A 1 91 ? -16.266 -0.698 16.004 1.00 91.12 91 ARG A O 1
ATOM 676 N N . LEU A 1 92 ? -17.868 0.416 17.130 1.00 91.69 92 LEU A N 1
ATOM 677 C CA . LEU A 1 92 ? -17.991 1.533 16.188 1.00 91.69 92 LEU A CA 1
ATOM 678 C C . LEU A 1 92 ? -16.664 2.280 15.977 1.00 91.69 92 LEU A C 1
ATOM 680 O O . LEU A 1 92 ? -16.442 2.848 14.905 1.00 91.69 92 LEU A O 1
ATOM 684 N N . ASP A 1 93 ? -15.793 2.335 16.989 1.00 92.25 93 ASP A N 1
ATOM 685 C CA . ASP A 1 93 ? -14.449 2.911 16.869 1.00 92.25 93 ASP A CA 1
ATOM 686 C C . ASP A 1 93 ? -13.521 2.032 16.014 1.00 92.25 93 ASP A C 1
ATOM 688 O O . ASP A 1 93 ? -12.808 2.566 15.163 1.00 92.25 93 ASP A O 1
ATOM 692 N N . ARG A 1 94 ? -13.578 0.696 16.140 1.00 89.50 94 ARG A N 1
ATOM 693 C CA . ARG A 1 94 ? -12.823 -0.212 15.253 1.00 89.50 94 ARG A CA 1
ATOM 694 C C . ARG A 1 94 ? -13.328 -0.164 13.809 1.00 89.50 94 ARG A C 1
ATOM 696 O O . ARG A 1 94 ? -12.510 -0.086 12.898 1.00 89.50 94 ARG A O 1
ATOM 703 N N . GLU A 1 95 ? -14.646 -0.153 13.596 1.00 91.00 95 GLU A N 1
ATOM 704 C CA . GLU A 1 95 ? -15.249 -0.002 12.259 1.00 91.00 95 GLU A CA 1
ATOM 705 C C . GLU A 1 95 ? -14.779 1.298 11.583 1.00 91.00 95 GLU A C 1
ATOM 707 O O . GLU A 1 95 ? -14.352 1.283 10.429 1.00 91.00 95 GLU A O 1
ATOM 712 N N . ALA A 1 96 ? -14.756 2.415 12.322 1.00 90.50 96 ALA A N 1
ATOM 713 C CA . ALA A 1 96 ? -14.265 3.694 11.811 1.00 90.50 96 ALA A CA 1
ATOM 714 C C . ALA A 1 96 ? -12.767 3.662 11.440 1.00 90.50 96 ALA A C 1
ATOM 716 O O . ALA A 1 96 ? -12.374 4.254 10.431 1.00 90.50 96 ALA A O 1
ATOM 717 N N . VAL A 1 97 ? -11.934 2.952 12.212 1.00 90.38 97 VAL A N 1
ATOM 718 C CA . VAL A 1 97 ? -10.511 2.737 11.887 1.00 90.38 97 VAL A CA 1
ATOM 719 C C . VAL A 1 97 ? -10.353 1.865 10.636 1.00 90.38 97 VAL A C 1
ATOM 721 O O . VAL A 1 97 ? -9.581 2.226 9.747 1.00 90.38 97 VAL A O 1
ATOM 724 N N . ALA A 1 98 ? -11.111 0.771 10.513 1.00 88.75 98 ALA A N 1
ATOM 725 C CA . ALA A 1 98 ? -11.097 -0.093 9.330 1.00 88.75 98 ALA A CA 1
ATOM 726 C C . ALA A 1 98 ? -11.520 0.674 8.060 1.00 88.75 98 ALA A C 1
ATOM 728 O O . ALA A 1 98 ? -10.840 0.606 7.033 1.00 88.75 98 ALA A O 1
ATOM 729 N N . GLU A 1 99 ? -12.575 1.493 8.137 1.00 89.81 99 GLU A N 1
ATOM 730 C CA . GLU A 1 99 ? -12.971 2.390 7.045 1.00 89.81 99 GLU A CA 1
ATOM 731 C C . GLU A 1 99 ? -11.876 3.406 6.685 1.00 89.81 99 GLU A C 1
ATOM 733 O O . GLU A 1 99 ? -11.616 3.650 5.503 1.00 89.81 99 GLU A O 1
ATOM 738 N N . GLN A 1 100 ? -11.226 4.019 7.680 1.00 90.50 100 GLN A N 1
ATOM 739 C CA . GLN A 1 100 ? -10.145 4.978 7.445 1.00 90.50 100 GLN A CA 1
ATOM 740 C C . GLN A 1 100 ? -8.932 4.311 6.778 1.00 90.50 100 GLN A C 1
ATOM 742 O O . GLN A 1 100 ? -8.337 4.897 5.864 1.00 90.50 100 GLN A O 1
ATOM 747 N N . ASN A 1 101 ? -8.592 3.085 7.181 1.00 87.88 101 ASN A N 1
ATOM 748 C CA . ASN A 1 101 ? -7.543 2.279 6.561 1.00 87.88 101 ASN A CA 1
ATOM 749 C C . ASN A 1 101 ? -7.884 1.957 5.102 1.00 87.88 101 ASN A C 1
ATOM 751 O O . ASN A 1 101 ? -7.064 2.215 4.221 1.00 87.88 101 ASN A O 1
ATOM 755 N N . ALA A 1 102 ? -9.102 1.480 4.824 1.00 88.19 102 ALA A N 1
ATOM 756 C CA . ALA A 1 102 ? -9.561 1.168 3.471 1.00 88.19 102 ALA A CA 1
ATOM 757 C C . ALA A 1 102 ? -9.522 2.397 2.541 1.00 88.19 102 ALA A C 1
ATOM 759 O O . ALA A 1 102 ? -8.987 2.327 1.432 1.00 88.19 102 ALA A O 1
ATOM 760 N N . ARG A 1 103 ? -9.993 3.564 3.012 1.00 92.00 103 ARG A N 1
ATOM 761 C CA . ARG A 1 103 ? -9.893 4.839 2.269 1.00 92.00 103 ARG A CA 1
ATOM 762 C C . ARG A 1 103 ? -8.432 5.213 1.990 1.00 92.00 103 ARG A C 1
ATOM 764 O O . ARG A 1 103 ? -8.082 5.528 0.856 1.00 92.00 103 ARG A O 1
ATOM 771 N N . SER A 1 104 ? -7.562 5.090 2.993 1.00 87.81 104 SER A N 1
ATOM 772 C CA . SER A 1 104 ? -6.127 5.378 2.857 1.00 87.81 104 SER A CA 1
ATOM 773 C C . SER A 1 104 ? -5.431 4.432 1.865 1.00 87.81 104 SER A C 1
ATOM 775 O O . SER A 1 104 ? -4.609 4.878 1.063 1.00 87.81 104 SER A O 1
ATOM 777 N N . ARG A 1 105 ? -5.779 3.135 1.868 1.00 92.06 105 ARG A N 1
ATOM 778 C CA . ARG A 1 105 ? -5.292 2.145 0.891 1.00 92.06 105 ARG A CA 1
ATOM 779 C C . ARG A 1 105 ? -5.788 2.463 -0.526 1.00 92.06 105 ARG A C 1
ATOM 781 O O . ARG A 1 105 ? -5.006 2.367 -1.473 1.00 92.06 105 ARG A O 1
ATOM 788 N N . ALA A 1 106 ? -7.037 2.907 -0.684 1.00 89.12 106 ALA A N 1
ATOM 789 C CA . ALA A 1 106 ? -7.590 3.324 -1.975 1.00 89.12 106 ALA A CA 1
ATOM 790 C C . ALA A 1 106 ? -6.862 4.551 -2.566 1.00 89.12 106 ALA A C 1
ATOM 792 O O . ALA A 1 106 ? -6.488 4.533 -3.744 1.00 89.12 106 ALA A O 1
ATOM 793 N N . ASP A 1 107 ? -6.578 5.573 -1.752 1.00 89.81 107 ASP A N 1
ATOM 794 C CA . ASP A 1 107 ? -5.809 6.754 -2.173 1.00 89.81 107 ASP A CA 1
ATOM 795 C C . ASP A 1 107 ? -4.374 6.381 -2.589 1.00 89.81 107 ASP A C 1
ATOM 797 O O . ASP A 1 107 ? -3.879 6.808 -3.640 1.00 89.81 107 ASP A O 1
ATOM 801 N N . GLN A 1 108 ? -3.708 5.519 -1.813 1.00 86.94 108 GLN A N 1
ATOM 802 C CA . GLN A 1 108 ? -2.374 5.003 -2.143 1.00 86.94 10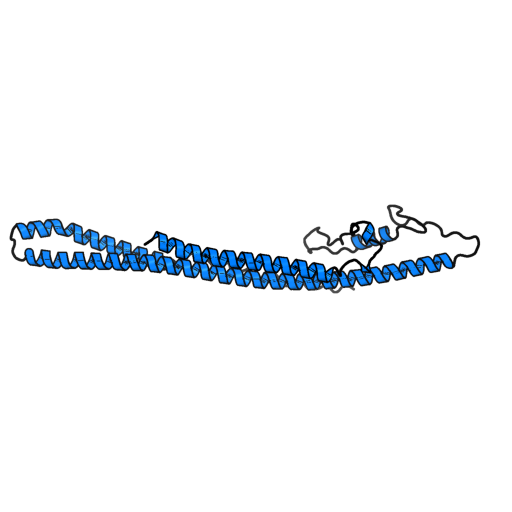8 GLN A CA 1
ATOM 803 C C . GLN A 1 108 ? -2.372 4.206 -3.458 1.00 86.94 108 GLN A C 1
ATOM 805 O O . GLN A 1 108 ? -1.476 4.391 -4.288 1.00 86.94 108 GLN A O 1
ATOM 810 N N . LEU A 1 109 ? -3.391 3.375 -3.699 1.00 87.94 109 LEU A N 1
ATOM 811 C CA . LEU A 1 109 ? -3.561 2.634 -4.951 1.00 87.94 109 LEU A CA 1
ATOM 812 C C . LEU A 1 109 ? -3.775 3.570 -6.153 1.00 87.94 109 LEU A C 1
ATOM 814 O O . LEU A 1 109 ? -3.217 3.330 -7.227 1.00 87.94 109 LEU A O 1
ATOM 818 N N . ALA A 1 110 ? -4.530 4.660 -5.989 1.00 89.88 110 ALA A N 1
ATOM 819 C CA . ALA A 1 110 ? -4.712 5.663 -7.037 1.00 89.88 110 ALA A CA 1
ATOM 820 C C . ALA A 1 110 ? -3.384 6.358 -7.403 1.00 89.88 110 ALA A C 1
ATOM 822 O O . ALA A 1 110 ? -3.051 6.495 -8.589 1.00 89.88 110 ALA A O 1
ATOM 823 N N . VAL A 1 111 ? -2.573 6.722 -6.402 1.00 88.62 111 VAL A N 1
ATOM 824 C CA . VAL A 1 111 ? -1.218 7.265 -6.610 1.00 88.62 111 VAL A CA 1
ATOM 825 C C . VAL A 1 111 ? -0.309 6.237 -7.292 1.00 88.62 111 VAL A C 1
ATOM 827 O O . VAL A 1 111 ? 0.381 6.578 -8.258 1.00 88.62 111 VAL A O 1
ATOM 830 N N . PHE A 1 112 ? -0.339 4.973 -6.859 1.00 85.56 112 PHE A N 1
ATOM 831 C CA . PHE A 1 112 ? 0.429 3.888 -7.472 1.00 85.56 112 PHE A CA 1
ATOM 832 C C . PHE A 1 112 ? 0.093 3.714 -8.962 1.00 85.56 112 PHE A C 1
ATOM 834 O O . PHE A 1 112 ? 0.997 3.730 -9.802 1.00 85.56 112 PHE A O 1
ATOM 841 N N . LYS A 1 113 ? -1.198 3.647 -9.316 1.00 89.31 113 LYS A N 1
ATOM 842 C CA . LYS A 1 113 ? -1.663 3.558 -10.712 1.00 89.31 113 LYS A CA 1
ATOM 843 C C . LYS A 1 113 ? -1.199 4.751 -11.554 1.00 89.31 113 LYS A C 1
ATOM 845 O O . LYS A 1 113 ? -0.716 4.561 -12.670 1.00 89.31 113 LYS A O 1
ATOM 850 N N . SER A 1 114 ? -1.255 5.970 -11.008 1.00 90.94 114 SER A N 1
ATOM 851 C CA . SER A 1 114 ? -0.730 7.177 -11.668 1.00 90.94 114 SER A CA 1
ATOM 852 C C . SER A 1 114 ? 0.779 7.080 -11.945 1.00 90.94 114 SER A C 1
ATOM 854 O O . SER A 1 114 ? 1.248 7.420 -13.035 1.00 90.94 114 SER A O 1
ATOM 856 N N . CYS A 1 115 ? 1.555 6.562 -10.990 1.00 85.44 115 CYS A N 1
ATOM 857 C CA . CYS A 1 115 ? 2.988 6.318 -11.159 1.00 85.44 115 CYS A CA 1
ATOM 858 C C . CYS A 1 115 ? 3.286 5.216 -12.191 1.00 85.44 115 CYS A C 1
ATOM 860 O O . CYS A 1 115 ? 4.197 5.383 -13.004 1.00 85.44 115 CYS A O 1
ATOM 862 N N . MET A 1 116 ? 2.500 4.137 -12.229 1.00 86.81 116 MET A N 1
ATOM 863 C CA . MET A 1 116 ? 2.631 3.082 -13.241 1.00 86.81 116 MET A CA 1
ATOM 864 C C . MET A 1 116 ? 2.297 3.581 -14.655 1.00 86.81 116 MET A C 1
ATOM 866 O O . MET A 1 116 ? 3.032 3.272 -15.592 1.00 86.81 116 MET A O 1
ATOM 870 N N . ALA A 1 117 ? 1.282 4.438 -14.816 1.00 87.31 117 ALA A N 1
ATOM 871 C CA . ALA A 1 117 ? 0.972 5.078 -16.098 1.00 87.31 117 ALA A CA 1
ATOM 872 C C . ALA A 1 117 ? 2.111 5.997 -16.588 1.00 87.31 117 ALA A C 1
ATOM 874 O O . ALA A 1 117 ? 2.500 5.948 -17.757 1.00 87.31 117 ALA A O 1
ATOM 875 N N . LYS A 1 118 ? 2.723 6.783 -15.687 1.00 88.81 118 LYS A N 1
ATOM 876 C CA . LYS A 1 118 ? 3.936 7.569 -16.000 1.00 88.81 118 LYS A CA 1
ATOM 877 C C . LYS A 1 118 ? 5.108 6.671 -16.412 1.00 88.81 118 LYS A C 1
ATOM 879 O O . LYS A 1 118 ? 5.875 7.037 -17.300 1.00 88.81 118 LYS A O 1
ATOM 884 N N . ARG A 1 119 ? 5.234 5.489 -15.798 1.00 85.06 119 ARG A N 1
ATOM 885 C CA . ARG A 1 119 ? 6.264 4.495 -16.129 1.00 85.06 119 ARG A CA 1
ATOM 886 C C . ARG A 1 119 ? 6.042 3.875 -17.518 1.00 85.06 119 ARG A C 1
ATOM 888 O O . ARG A 1 119 ? 7.015 3.766 -18.254 1.00 85.06 119 ARG A O 1
ATOM 895 N N . ASP A 1 120 ? 4.806 3.557 -17.920 1.00 82.75 120 ASP A N 1
ATOM 896 C CA . ASP A 1 120 ? 4.489 3.126 -19.301 1.00 82.75 120 ASP A CA 1
ATOM 897 C C . ASP A 1 120 ? 4.848 4.202 -20.333 1.00 82.75 120 ASP A C 1
ATOM 899 O O . ASP A 1 120 ? 5.547 3.921 -21.306 1.00 82.75 120 ASP A O 1
ATOM 903 N N . ALA A 1 121 ? 4.466 5.459 -20.086 1.00 87.12 121 ALA A N 1
ATOM 904 C CA . ALA A 1 121 ? 4.815 6.573 -20.967 1.00 87.12 121 ALA A CA 1
ATOM 905 C C . ALA A 1 121 ? 6.342 6.755 -21.109 1.00 87.12 121 ALA A C 1
ATOM 907 O O . ALA A 1 121 ? 6.842 7.007 -22.211 1.00 87.12 121 ALA A O 1
ATOM 908 N N . ALA A 1 122 ? 7.096 6.572 -20.020 1.00 82.12 122 ALA A N 1
ATOM 909 C CA . ALA A 1 122 ? 8.556 6.595 -20.038 1.00 82.12 122 ALA A CA 1
ATOM 910 C C . ALA A 1 122 ? 9.156 5.407 -20.815 1.00 82.12 122 ALA A C 1
ATOM 912 O O . ALA A 1 122 ? 10.054 5.615 -21.630 1.00 82.12 122 ALA A O 1
ATOM 913 N N . VAL A 1 123 ? 8.639 4.184 -20.638 1.00 76.88 123 VAL A N 1
ATOM 914 C CA . VAL A 1 123 ? 9.083 2.998 -21.397 1.00 76.88 123 VAL A CA 1
ATOM 915 C C . VAL A 1 123 ? 8.766 3.146 -22.886 1.00 76.88 123 VAL A C 1
ATOM 917 O O . VAL A 1 123 ? 9.641 2.905 -23.713 1.00 76.88 123 VAL A O 1
ATOM 920 N N . LYS A 1 124 ? 7.576 3.633 -23.255 1.00 80.38 124 LYS A N 1
ATOM 921 C CA . LYS A 1 124 ? 7.228 3.942 -24.651 1.00 80.38 124 LYS A CA 1
ATOM 922 C C . LYS A 1 124 ? 8.201 4.954 -25.269 1.00 80.38 124 LYS A C 1
ATOM 924 O O . LYS A 1 124 ? 8.638 4.774 -26.404 1.00 80.38 124 LYS A O 1
ATOM 929 N N . SER A 1 125 ? 8.570 5.989 -24.513 1.00 85.12 125 SER A N 1
ATOM 930 C CA . SER A 1 125 ? 9.539 7.005 -24.948 1.00 85.12 125 SER A CA 1
ATOM 931 C C . SER A 1 125 ? 10.944 6.414 -25.130 1.00 85.12 125 SER A C 1
ATOM 933 O O . SER A 1 125 ? 11.595 6.680 -26.140 1.00 85.12 125 SER A O 1
ATOM 935 N N . LEU A 1 126 ? 11.383 5.552 -24.205 1.00 81.25 126 LEU A N 1
ATOM 936 C CA . LEU A 1 126 ? 12.648 4.818 -24.291 1.00 81.25 126 LEU A CA 1
ATOM 937 C C . LEU A 1 126 ? 12.695 3.898 -25.521 1.00 81.25 126 LEU A C 1
ATOM 939 O O . LEU A 1 126 ? 13.680 3.919 -26.253 1.00 81.25 126 LEU A O 1
ATOM 943 N N . MET A 1 127 ? 11.630 3.135 -25.785 1.00 79.12 127 MET A N 1
ATOM 944 C CA . MET A 1 127 ? 11.552 2.245 -26.952 1.00 79.12 127 MET A CA 1
ATOM 945 C C . MET A 1 127 ? 11.554 3.030 -28.269 1.00 79.12 127 MET A C 1
ATOM 947 O O . MET A 1 127 ? 12.218 2.626 -29.221 1.00 79.12 127 MET A O 1
ATOM 951 N N . SER A 1 128 ? 10.892 4.192 -28.316 1.00 81.44 128 SER A N 1
ATOM 952 C CA . SER A 1 128 ? 10.961 5.088 -29.475 1.00 81.44 128 SER A CA 1
ATOM 953 C C . SER A 1 128 ? 12.375 5.634 -29.699 1.00 81.44 128 SER A C 1
ATOM 955 O O . SER A 1 128 ? 12.831 5.679 -30.838 1.00 81.44 128 SER A O 1
ATOM 957 N N . ALA A 1 129 ? 13.086 6.026 -28.637 1.00 84.12 129 ALA A N 1
ATOM 958 C CA . ALA A 1 129 ? 14.469 6.492 -28.739 1.00 84.12 129 ALA A CA 1
ATOM 959 C C . ALA A 1 129 ? 15.425 5.368 -29.179 1.00 84.12 129 ALA A C 1
ATOM 961 O O . ALA A 1 129 ? 16.293 5.595 -30.021 1.00 84.12 129 ALA A O 1
ATOM 962 N N . ALA A 1 130 ? 15.227 4.147 -28.670 1.00 79.31 130 ALA A N 1
ATOM 963 C CA . ALA A 1 130 ? 15.981 2.965 -29.082 1.00 79.31 130 ALA A CA 1
ATOM 964 C C . ALA A 1 130 ? 15.755 2.622 -30.565 1.00 79.31 130 ALA A C 1
ATOM 966 O O . ALA A 1 130 ? 16.717 2.321 -31.267 1.00 79.31 130 ALA A O 1
ATOM 967 N N . ALA A 1 131 ? 14.519 2.736 -31.069 1.00 73.50 131 ALA A N 1
ATOM 968 C CA . ALA A 1 131 ? 14.216 2.554 -32.489 1.00 73.50 131 ALA A CA 1
ATOM 969 C C . ALA A 1 131 ? 14.931 3.597 -33.370 1.00 73.50 131 ALA A C 1
ATOM 971 O O . ALA A 1 131 ? 15.579 3.227 -34.348 1.00 73.50 131 ALA A O 1
ATOM 972 N N . THR A 1 132 ? 14.903 4.881 -32.988 1.00 82.06 132 THR A N 1
ATOM 973 C CA . THR A 1 132 ? 15.644 5.945 -33.691 1.00 82.06 132 THR A CA 1
ATOM 974 C C . THR A 1 132 ? 17.152 5.683 -33.691 1.00 82.06 132 THR A C 1
ATOM 976 O O . THR A 1 132 ? 17.791 5.789 -34.736 1.00 82.06 132 THR A O 1
ATOM 979 N N . MET A 1 133 ? 17.724 5.294 -32.545 1.00 82.62 133 MET A N 1
ATOM 980 C CA . MET A 1 133 ? 19.145 4.950 -32.431 1.00 82.62 133 MET A CA 1
ATOM 981 C C . MET A 1 133 ? 19.509 3.745 -33.310 1.00 82.62 133 MET A C 1
ATOM 983 O O . MET A 1 133 ? 20.527 3.774 -33.995 1.00 82.62 133 MET A O 1
ATOM 987 N N . SER A 1 134 ? 18.660 2.712 -33.340 1.00 74.06 134 SER A N 1
ATOM 988 C CA . SER A 1 134 ? 18.858 1.530 -34.184 1.00 74.06 134 SER A CA 1
ATOM 989 C C . SER A 1 134 ? 18.790 1.858 -35.678 1.00 74.06 134 SER A C 1
ATOM 991 O O . SER A 1 134 ? 19.565 1.292 -36.444 1.00 74.06 134 SER A O 1
ATOM 993 N N . SER A 1 135 ? 17.898 2.765 -36.096 1.00 73.69 135 SER A N 1
ATOM 994 C CA . SER A 1 135 ? 17.819 3.224 -37.490 1.00 73.69 135 SER A CA 1
ATOM 995 C C . SER A 1 135 ? 19.083 3.983 -37.888 1.00 73.69 135 SER A C 1
ATOM 997 O O . SER A 1 135 ? 19.735 3.613 -38.858 1.00 73.69 135 SER A O 1
ATOM 999 N N . ALA A 1 136 ? 19.487 4.976 -37.087 1.00 79.44 136 ALA A N 1
ATOM 1000 C CA . ALA A 1 136 ? 20.684 5.774 -37.350 1.00 79.44 136 ALA A CA 1
ATOM 1001 C C . ALA A 1 136 ? 21.971 4.926 -37.360 1.00 79.44 136 ALA A C 1
ATOM 1003 O O . ALA A 1 136 ? 22.890 5.196 -38.132 1.00 79.44 136 ALA A O 1
ATOM 1004 N N . PHE A 1 137 ? 22.035 3.875 -36.534 1.00 76.38 137 PHE A N 1
ATOM 1005 C CA . PHE A 1 137 ? 23.137 2.913 -36.564 1.00 76.38 137 PHE A CA 1
ATOM 1006 C C . PHE A 1 137 ? 23.125 2.052 -37.839 1.00 76.38 137 PHE A C 1
ATOM 1008 O O . PHE A 1 137 ? 24.183 1.803 -38.411 1.00 76.38 137 PHE A O 1
ATOM 1015 N N . GLY A 1 138 ? 21.946 1.655 -38.332 1.00 69.06 138 GLY A N 1
ATOM 1016 C CA . GLY A 1 138 ? 21.798 0.985 -39.628 1.00 69.06 138 GLY A CA 1
ATOM 1017 C C . GLY A 1 138 ? 22.249 1.859 -40.803 1.00 69.06 138 GLY A C 1
ATOM 1018 O O . GLY A 1 138 ? 23.013 1.398 -41.648 1.00 69.06 138 GLY A O 1
ATOM 1019 N N . ASP A 1 139 ? 21.856 3.135 -40.820 1.00 74.69 139 ASP A N 1
ATOM 1020 C CA . ASP A 1 139 ? 22.289 4.104 -41.837 1.00 74.69 139 ASP A CA 1
ATOM 1021 C C . ASP A 1 139 ? 23.813 4.307 -41.820 1.00 74.69 139 ASP A C 1
ATOM 1023 O O . ASP A 1 139 ? 24.453 4.341 -42.873 1.00 74.69 139 ASP A O 1
ATOM 1027 N N . TYR A 1 140 ? 24.411 4.368 -40.626 1.00 77.62 140 TYR A N 1
ATOM 1028 C CA . TYR A 1 140 ? 25.863 4.403 -40.444 1.00 77.62 140 TYR A CA 1
ATOM 1029 C C . TYR A 1 140 ? 26.561 3.148 -41.001 1.00 77.62 140 TYR A C 1
ATOM 1031 O O . TYR A 1 140 ? 27.547 3.279 -41.729 1.00 77.62 140 TYR A O 1
ATOM 1039 N N . LEU A 1 141 ? 26.061 1.941 -40.705 1.00 72.56 141 LEU A N 1
ATOM 1040 C CA . LEU A 1 141 ? 26.628 0.695 -41.239 1.00 72.56 141 LEU A CA 1
ATOM 1041 C C . LEU A 1 141 ? 26.541 0.651 -42.771 1.00 72.56 141 LEU A C 1
ATOM 1043 O O . LEU A 1 141 ? 27.547 0.393 -43.429 1.00 72.56 141 LEU A O 1
ATOM 1047 N N . ASN A 1 142 ? 25.384 1.004 -43.340 1.00 73.50 142 ASN A N 1
ATOM 1048 C CA . ASN A 1 142 ? 25.190 1.086 -44.789 1.00 73.50 142 ASN A CA 1
ATOM 1049 C C . ASN A 1 142 ? 26.173 2.075 -45.442 1.00 73.50 142 ASN A C 1
ATOM 1051 O O . ASN A 1 142 ? 26.769 1.769 -46.474 1.00 73.50 142 ASN A O 1
ATOM 1055 N N . ALA A 1 143 ? 26.382 3.251 -44.840 1.00 78.25 143 ALA A N 1
ATOM 1056 C CA . ALA A 1 143 ? 27.338 4.241 -45.334 1.00 78.25 143 ALA A CA 1
ATOM 1057 C C . ALA A 1 143 ? 28.795 3.743 -45.254 1.00 78.25 143 ALA A C 1
ATOM 1059 O O . ALA A 1 143 ? 29.571 3.961 -46.186 1.00 78.25 143 ALA A O 1
ATOM 1060 N N . THR A 1 144 ? 29.157 3.037 -44.179 1.00 74.25 144 THR A N 1
ATOM 1061 C CA . THR A 1 144 ? 30.472 2.398 -44.010 1.00 74.25 144 THR A CA 1
ATOM 1062 C C . THR A 1 144 ? 30.719 1.313 -45.066 1.00 74.25 144 THR A C 1
ATOM 1064 O O . THR A 1 144 ? 31.800 1.267 -45.656 1.00 74.25 144 THR A O 1
ATOM 1067 N N . ASP A 1 145 ? 29.729 0.469 -45.361 1.00 76.75 145 ASP A N 1
ATOM 1068 C CA . ASP A 1 145 ? 29.856 -0.584 -46.375 1.00 76.75 145 ASP A CA 1
ATOM 1069 C C . ASP A 1 145 ? 29.919 -0.011 -47.800 1.00 76.75 145 ASP A C 1
ATOM 1071 O O . ASP A 1 145 ? 30.729 -0.465 -48.611 1.00 76.75 145 ASP A O 1
ATOM 1075 N N . LEU A 1 146 ? 29.164 1.056 -48.092 1.00 79.69 146 LEU A N 1
ATOM 1076 C CA . LEU A 1 146 ? 29.301 1.816 -49.341 1.00 79.69 146 LEU A CA 1
ATOM 1077 C C . LEU A 1 146 ? 30.699 2.441 -49.481 1.00 79.69 146 LEU A C 1
ATOM 1079 O O . LEU A 1 146 ? 31.294 2.369 -50.556 1.00 79.69 146 LEU A O 1
ATOM 1083 N N . ALA A 1 147 ? 31.260 3.002 -48.404 1.00 78.69 147 ALA A N 1
ATOM 1084 C CA . ALA A 1 147 ? 32.614 3.556 -48.408 1.00 78.69 147 ALA A CA 1
ATOM 1085 C C . ALA A 1 147 ? 33.690 2.478 -48.648 1.00 78.69 147 ALA A C 1
ATOM 1087 O O . ALA A 1 147 ? 34.654 2.726 -49.372 1.00 78.69 147 ALA A O 1
ATOM 1088 N N . LYS A 1 148 ? 33.508 1.266 -48.105 1.00 75.69 148 LYS A N 1
ATOM 1089 C CA . LYS A 1 148 ? 34.376 0.105 -48.377 1.00 75.69 148 LYS A CA 1
ATOM 1090 C C . LYS A 1 148 ? 34.242 -0.391 -49.817 1.00 75.69 148 LYS A C 1
ATOM 1092 O O . LYS A 1 148 ? 35.252 -0.687 -50.450 1.00 75.69 148 LYS A O 1
ATOM 1097 N N . GLY A 1 149 ? 33.023 -0.435 -50.355 1.00 78.19 149 GLY A N 1
ATOM 1098 C CA . GLY A 1 149 ? 32.765 -0.788 -51.755 1.00 78.19 149 GLY A CA 1
ATOM 1099 C C . GLY A 1 149 ? 33.333 0.219 -52.765 1.00 78.19 149 GLY A C 1
ATOM 1100 O O . GLY A 1 149 ? 33.639 -0.157 -53.892 1.00 78.19 149 GLY A O 1
ATOM 1101 N N . ALA A 1 150 ? 33.520 1.477 -52.357 1.00 84.75 150 ALA A N 1
ATOM 1102 C CA . ALA A 1 150 ? 34.090 2.549 -53.174 1.00 84.75 150 ALA A CA 1
ATOM 1103 C C . ALA A 1 150 ? 35.635 2.618 -53.161 1.00 84.75 150 ALA A C 1
ATOM 1105 O O . ALA A 1 150 ? 36.208 3.550 -53.731 1.00 84.75 150 ALA A O 1
ATOM 1106 N N . LEU A 1 151 ? 36.328 1.669 -52.517 1.00 79.12 151 LEU A N 1
ATOM 1107 C CA . LEU A 1 151 ? 37.793 1.649 -52.482 1.00 79.12 151 LEU A CA 1
ATOM 1108 C C . LEU A 1 151 ? 38.407 1.486 -53.888 1.00 79.12 151 LEU A C 1
ATOM 1110 O O . LEU A 1 151 ? 38.000 0.594 -54.637 1.00 79.12 151 LEU A O 1
ATOM 1114 N N . PRO A 1 152 ? 39.442 2.273 -54.244 1.00 84.94 152 PRO A N 1
ATOM 1115 C CA . PRO A 1 152 ? 40.204 2.052 -55.467 1.00 84.94 152 PRO A CA 1
ATOM 1116 C C . PRO A 1 152 ? 40.871 0.670 -55.490 1.00 84.94 152 PRO A C 1
ATOM 1118 O O . PRO A 1 152 ? 41.364 0.180 -54.472 1.00 84.94 152 PRO A O 1
ATOM 1121 N N . ALA A 1 153 ? 40.943 0.058 -56.673 1.00 82.50 153 ALA A N 1
ATOM 1122 C CA . ALA A 1 153 ? 41.595 -1.236 -56.850 1.00 82.50 153 ALA A CA 1
ATOM 1123 C C . ALA A 1 153 ? 43.060 -1.202 -56.366 1.00 82.50 153 ALA A C 1
ATOM 1125 O O . ALA A 1 153 ? 43.822 -0.303 -56.719 1.00 82.50 153 ALA A O 1
ATOM 1126 N N . GLY A 1 154 ? 43.447 -2.195 -55.560 1.00 80.19 154 GLY A N 1
ATOM 1127 C CA . GLY A 1 154 ? 44.773 -2.271 -54.934 1.00 80.19 154 GLY A CA 1
ATOM 1128 C C . GLY A 1 154 ? 44.908 -1.534 -53.594 1.00 80.19 154 GLY A C 1
ATOM 1129 O O . GLY A 1 154 ? 45.966 -1.625 -52.977 1.00 80.19 154 GLY A O 1
ATOM 1130 N N . VAL A 1 155 ? 43.862 -0.852 -53.111 1.00 75.00 155 VAL A N 1
ATOM 1131 C CA . VAL A 1 155 ? 43.838 -0.193 -51.794 1.00 75.00 155 VAL A CA 1
ATOM 1132 C C . VAL A 1 155 ? 43.026 -1.022 -50.795 1.00 75.00 155 VAL A C 1
ATOM 1134 O O . VAL A 1 155 ? 41.934 -1.495 -51.099 1.00 75.00 155 VAL A O 1
ATOM 1137 N N . THR A 1 156 ? 43.542 -1.178 -49.576 1.00 75.94 156 THR A N 1
ATOM 1138 C CA . THR A 1 156 ? 42.843 -1.812 -48.446 1.00 75.94 156 THR A CA 1
ATOM 1139 C C . THR A 1 156 ? 42.329 -0.760 -47.468 1.00 75.94 156 THR A C 1
ATOM 1141 O O . THR A 1 156 ? 43.055 0.190 -47.174 1.00 75.94 156 THR A O 1
ATOM 1144 N N . PHE A 1 157 ? 41.136 -0.953 -46.895 1.00 66.88 157 PHE A N 1
ATOM 1145 C CA . PHE A 1 157 ? 40.660 -0.093 -45.806 1.00 66.88 157 PHE A CA 1
ATOM 1146 C C . PHE A 1 157 ? 41.590 -0.225 -44.581 1.00 66.88 157 PHE A C 1
ATOM 1148 O O . PHE A 1 157 ? 41.827 -1.353 -44.138 1.00 66.88 157 PHE A O 1
ATOM 1155 N N . PRO A 1 158 ? 42.148 0.872 -44.038 1.00 65.19 158 PRO A N 1
ATOM 1156 C CA . PRO A 1 158 ? 43.012 0.809 -42.868 1.00 65.19 158 PRO A CA 1
ATOM 1157 C C . PRO A 1 158 ? 42.194 0.720 -41.574 1.00 65.19 158 PRO A C 1
ATOM 1159 O O . PRO A 1 158 ? 41.231 1.456 -41.375 1.00 65.19 158 PRO A O 1
ATOM 1162 N N . TYR A 1 159 ? 42.643 -0.128 -40.652 1.00 64.19 159 TYR A N 1
ATOM 1163 C CA . TYR A 1 159 ? 42.161 -0.154 -39.270 1.00 64.19 159 TYR A CA 1
ATOM 1164 C C . TYR A 1 159 ? 42.566 1.135 -38.539 1.00 64.19 159 TYR A C 1
ATOM 1166 O O . TYR A 1 159 ? 43.738 1.520 -38.585 1.00 64.19 159 TYR A O 1
ATOM 1174 N N . VAL A 1 160 ? 41.640 1.770 -37.810 1.00 56.56 160 VAL A N 1
ATOM 1175 C CA . VAL A 1 160 ? 41.910 3.003 -37.051 1.00 56.56 160 VAL A CA 1
ATOM 1176 C C . VAL A 1 160 ? 41.364 2.883 -35.627 1.00 56.56 160 VAL A C 1
ATOM 1178 O O . VAL A 1 160 ? 40.177 3.065 -35.379 1.00 56.56 160 VAL A O 1
ATOM 1181 N N . GLY A 1 161 ? 42.247 2.623 -34.659 1.00 56.34 161 GLY A N 1
ATOM 1182 C CA . GLY A 1 161 ? 41.897 2.721 -33.239 1.00 56.34 161 GLY A CA 1
ATOM 1183 C C . GLY A 1 161 ? 41.753 4.184 -32.809 1.00 56.34 161 GLY A C 1
ATOM 1184 O O . GLY A 1 161 ? 42.645 4.991 -33.074 1.00 56.34 161 GLY A O 1
ATOM 1185 N N . VAL A 1 162 ? 40.654 4.529 -32.132 1.00 55.62 162 VAL A N 1
ATOM 1186 C CA . VAL A 1 162 ? 40.350 5.912 -31.713 1.00 55.62 162 VAL A CA 1
ATOM 1187 C C . VAL A 1 162 ? 40.162 5.995 -30.193 1.00 55.62 162 VAL A C 1
ATOM 1189 O O . VAL A 1 162 ? 39.616 5.091 -29.561 1.00 55.62 162 VAL A O 1
ATOM 1192 N N . GLY A 1 163 ? 40.600 7.106 -29.595 1.00 51.97 163 GLY A N 1
ATOM 1193 C CA . GLY A 1 163 ? 40.441 7.389 -28.165 1.00 51.97 163 GLY A CA 1
ATOM 1194 C C . GLY A 1 163 ? 41.555 6.819 -27.268 1.00 51.97 163 GLY A C 1
ATOM 1195 O O . GLY A 1 163 ? 42.443 6.108 -27.739 1.00 51.97 163 GLY A O 1
ATOM 1196 N N . PRO A 1 164 ? 41.525 7.122 -25.955 1.00 44.84 164 PRO A N 1
ATOM 1197 C CA . PRO A 1 164 ? 42.635 6.869 -25.022 1.00 44.84 164 PRO A CA 1
ATOM 1198 C C . PRO A 1 164 ? 42.917 5.385 -24.731 1.00 44.84 164 PRO A C 1
ATOM 1200 O O . PRO A 1 164 ? 43.908 5.072 -24.081 1.00 44.84 164 PRO A O 1
ATOM 1203 N N . LEU A 1 165 ? 42.054 4.478 -25.197 1.00 53.16 165 LEU A N 1
ATOM 1204 C CA . LEU A 1 165 ? 42.191 3.027 -25.046 1.00 53.16 165 LEU A CA 1
ATOM 1205 C C . LEU A 1 165 ? 42.492 2.311 -26.378 1.00 53.16 165 LEU A C 1
ATOM 1207 O O . LEU A 1 165 ? 42.546 1.086 -26.402 1.00 53.16 165 LEU A O 1
ATOM 1211 N N . GLY A 1 166 ? 42.660 3.050 -27.485 1.00 53.34 166 GLY A N 1
ATOM 1212 C CA . GLY A 1 166 ? 42.981 2.478 -28.800 1.00 53.34 166 GLY A CA 1
ATOM 1213 C C . GLY A 1 166 ? 41.943 1.482 -29.331 1.00 53.34 166 GLY A C 1
ATOM 1214 O O . GLY A 1 166 ? 42.298 0.578 -30.087 1.00 53.34 166 GLY A O 1
ATOM 1215 N N . LEU A 1 167 ? 40.678 1.612 -28.914 1.00 55.28 167 LEU A N 1
ATOM 1216 C CA . LEU A 1 167 ? 39.620 0.652 -29.226 1.00 55.28 167 LEU A CA 1
ATOM 1217 C C . LEU A 1 167 ? 39.362 0.646 -30.739 1.00 55.28 167 LEU A C 1
ATOM 1219 O O . LEU A 1 167 ? 38.926 1.643 -31.312 1.00 55.28 167 LEU A O 1
ATOM 1223 N N . GLY A 1 168 ? 39.670 -0.487 -31.370 1.00 49.16 168 GLY A N 1
ATOM 1224 C CA . GLY A 1 168 ? 39.557 -0.730 -32.807 1.00 49.16 168 GLY A CA 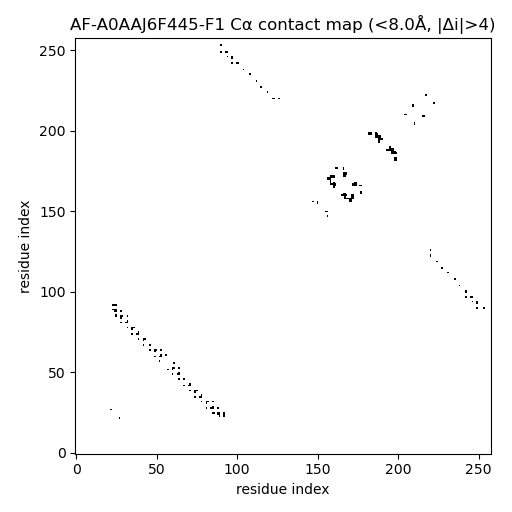1
ATOM 1225 C C . GLY A 1 168 ? 39.237 -2.212 -33.088 1.00 49.16 168 GLY A C 1
ATOM 1226 O O . GLY A 1 168 ? 39.378 -3.056 -32.202 1.00 49.16 168 GLY A O 1
ATOM 1227 N N . GLY A 1 169 ? 38.704 -2.546 -34.270 1.00 45.72 169 GLY A N 1
ATOM 1228 C CA . GLY A 1 169 ? 38.048 -3.837 -34.543 1.00 45.72 169 GLY A CA 1
ATOM 1229 C C . GLY A 1 169 ? 37.862 -4.134 -36.027 1.00 45.72 169 GLY A C 1
ATOM 1230 O O . GLY A 1 169 ? 38.547 -3.559 -36.866 1.00 45.72 169 GLY A O 1
ATOM 1231 N N . ARG A 1 170 ? 37.025 -5.124 -36.362 1.00 42.91 170 ARG A N 1
ATOM 1232 C CA . ARG A 1 170 ? 37.118 -5.819 -37.659 1.00 42.91 170 ARG A CA 1
ATOM 1233 C C . ARG A 1 170 ? 36.668 -4.939 -38.831 1.00 42.91 170 ARG A C 1
ATOM 1235 O O . ARG A 1 170 ? 35.480 -4.740 -39.052 1.00 42.91 170 ARG A O 1
ATOM 1242 N N . GLY A 1 171 ? 37.653 -4.465 -39.592 1.00 49.38 171 GLY A N 1
ATOM 1243 C CA . GLY A 1 171 ? 37.515 -3.412 -40.596 1.00 49.38 171 GLY A CA 1
ATOM 1244 C C . GLY A 1 171 ? 38.117 -2.123 -40.050 1.00 49.38 171 GLY A C 1
ATOM 1245 O O . GLY A 1 171 ? 39.272 -1.823 -40.333 1.00 49.38 171 GLY A O 1
ATOM 1246 N N . ASP A 1 172 ? 37.351 -1.433 -39.203 1.00 50.62 172 ASP A N 1
ATOM 1247 C CA . ASP A 1 172 ? 37.645 -0.052 -38.788 1.00 50.62 172 ASP A CA 1
ATOM 1248 C C . ASP A 1 172 ? 37.705 0.094 -37.263 1.00 50.62 172 ASP A C 1
ATOM 1250 O O . ASP A 1 172 ? 38.541 0.815 -36.728 1.00 50.62 172 ASP A O 1
ATOM 1254 N N . GLY A 1 173 ? 36.807 -0.608 -36.565 1.00 49.41 173 GLY A N 1
ATOM 1255 C CA . GLY A 1 173 ? 36.558 -0.510 -35.129 1.00 49.41 173 GLY A CA 1
ATOM 1256 C C . GLY A 1 173 ? 35.686 -1.66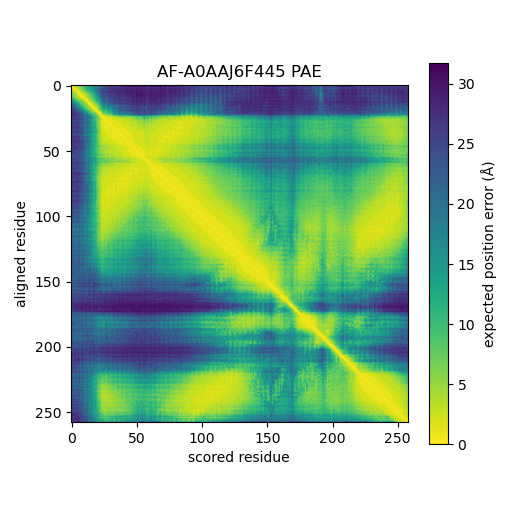7 -34.627 1.00 49.41 173 GLY A C 1
ATOM 1257 O O . GLY A 1 173 ? 35.136 -2.405 -35.444 1.00 49.41 173 GLY A O 1
ATOM 1258 N N . PRO A 1 174 ? 35.460 -1.811 -33.311 1.00 53.06 174 PRO A N 1
ATOM 1259 C CA . PRO A 1 174 ? 34.128 -1.762 -32.791 1.00 53.06 174 PRO A CA 1
ATOM 1260 C C . PRO A 1 174 ? 33.849 -0.281 -32.524 1.00 53.06 174 PRO A C 1
ATOM 1262 O O . PRO A 1 174 ? 34.058 0.227 -31.421 1.00 53.06 174 PRO A O 1
ATOM 1265 N N . LEU A 1 175 ? 33.457 0.472 -33.554 1.00 59.44 175 LEU A N 1
ATOM 1266 C CA . LEU A 1 175 ? 33.040 1.861 -33.331 1.00 59.44 175 LEU A CA 1
ATOM 1267 C C . LEU A 1 175 ? 31.763 1.908 -32.467 1.00 59.44 175 LEU A C 1
ATOM 1269 O O . LEU A 1 175 ? 31.495 2.926 -31.840 1.00 59.44 175 LEU A O 1
ATOM 1273 N N . ASP A 1 176 ? 31.073 0.776 -32.297 1.00 58.09 176 ASP A N 1
ATOM 1274 C CA . ASP A 1 176 ? 30.127 0.507 -31.213 1.00 58.09 176 ASP A CA 1
ATOM 1275 C C . ASP A 1 176 ? 30.714 0.707 -29.803 1.00 58.09 176 ASP A C 1
ATOM 1277 O O . ASP A 1 176 ? 29.995 1.225 -28.957 1.00 58.09 176 ASP A O 1
ATOM 1281 N N . LEU A 1 177 ? 31.998 0.424 -29.528 1.00 57.59 177 LEU A N 1
ATOM 1282 C CA . LEU A 1 177 ? 32.620 0.773 -28.237 1.00 57.59 177 LEU A CA 1
ATOM 1283 C C . LEU A 1 177 ? 32.854 2.282 -28.081 1.00 57.59 177 LEU A C 1
ATOM 1285 O O . LEU A 1 177 ? 32.748 2.799 -26.969 1.00 57.59 177 LEU A O 1
ATOM 1289 N N . LEU A 1 178 ? 33.139 3.002 -29.172 1.00 60.97 178 LEU A N 1
ATOM 1290 C CA . LEU A 1 178 ? 33.241 4.466 -29.149 1.00 60.97 178 LEU A CA 1
ATOM 1291 C C . LEU A 1 178 ? 31.858 5.098 -28.930 1.00 60.97 178 LEU A C 1
ATOM 1293 O O . LEU A 1 178 ? 31.712 5.984 -28.092 1.00 60.97 178 LEU A O 1
ATOM 1297 N N . ILE A 1 179 ? 30.833 4.591 -29.621 1.00 69.38 179 ILE A N 1
ATOM 1298 C CA . ILE A 1 179 ? 29.427 4.976 -29.442 1.00 69.38 179 ILE A CA 1
ATOM 1299 C C . ILE A 1 179 ? 28.958 4.641 -28.018 1.00 69.38 179 ILE A C 1
ATOM 1301 O O . ILE A 1 179 ? 28.313 5.466 -27.384 1.00 69.38 179 ILE A O 1
ATOM 1305 N N . LEU A 1 180 ? 29.325 3.482 -27.467 1.00 64.81 180 LEU A N 1
ATOM 1306 C CA . LEU A 1 180 ? 29.020 3.068 -26.093 1.00 64.81 180 LEU A CA 1
ATOM 1307 C C . LEU A 1 180 ? 29.684 3.982 -25.051 1.00 64.81 180 LEU A C 1
ATOM 1309 O O . LEU A 1 180 ? 29.030 4.393 -24.091 1.00 64.81 180 LEU A O 1
ATOM 1313 N N . ALA A 1 181 ? 30.952 4.347 -25.255 1.00 62.81 181 ALA A N 1
ATOM 1314 C CA . ALA A 1 181 ? 31.650 5.311 -24.408 1.00 62.81 181 ALA A CA 1
ATOM 1315 C C . ALA A 1 181 ? 31.014 6.711 -24.491 1.00 62.81 181 ALA A C 1
ATOM 1317 O O . ALA A 1 181 ? 30.862 7.381 -23.470 1.00 62.81 181 ALA A O 1
ATOM 1318 N N . GLU A 1 182 ? 30.580 7.134 -25.680 1.00 64.50 182 GLU A N 1
ATOM 1319 C CA . GLU A 1 182 ? 29.892 8.409 -25.893 1.00 64.50 182 GLU A CA 1
ATOM 1320 C C . GLU A 1 182 ? 28.485 8.419 -25.270 1.00 64.50 182 GLU A C 1
ATOM 1322 O O . GLU A 1 182 ? 28.120 9.383 -24.601 1.00 64.50 182 GLU A O 1
ATOM 1327 N N . LEU A 1 183 ? 27.724 7.3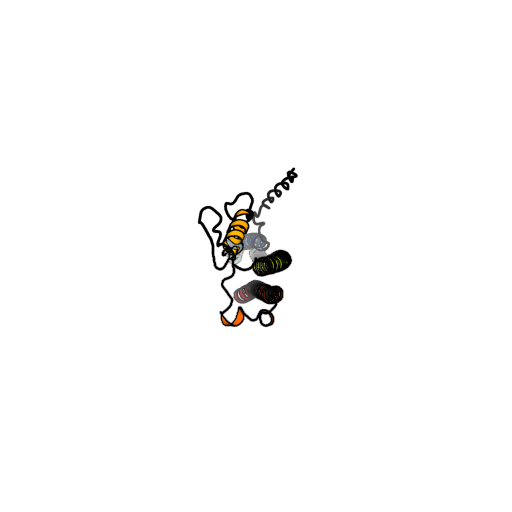24 -25.374 1.00 68.19 183 LEU A N 1
ATOM 1328 C CA . LEU A 1 183 ? 26.446 7.141 -24.674 1.00 68.19 183 LEU A CA 1
ATOM 1329 C C . LEU A 1 183 ? 26.619 7.213 -23.149 1.00 68.19 183 LEU A C 1
ATOM 1331 O O . LEU A 1 183 ? 25.772 7.786 -22.467 1.00 68.19 183 LEU A O 1
ATOM 1335 N N . HIS A 1 184 ? 27.725 6.690 -22.608 1.00 61.50 184 HIS A N 1
ATOM 1336 C CA . HIS A 1 184 ? 28.059 6.845 -21.191 1.00 61.50 184 HIS A CA 1
ATOM 1337 C C . HIS A 1 184 ? 28.475 8.287 -20.845 1.00 61.50 184 HIS A C 1
ATOM 1339 O O . HIS A 1 184 ? 28.102 8.798 -19.791 1.00 61.50 184 HIS A O 1
ATOM 1345 N N . ARG A 1 185 ? 29.223 8.977 -21.717 1.00 63.78 185 ARG A N 1
ATOM 1346 C CA . ARG A 1 185 ? 29.622 10.386 -21.529 1.00 63.78 185 ARG A CA 1
ATOM 1347 C C . ARG A 1 185 ? 28.427 11.347 -21.574 1.00 63.78 185 ARG A C 1
ATOM 1349 O O . ARG A 1 185 ? 28.438 12.374 -20.899 1.00 63.78 185 ARG A O 1
ATOM 1356 N N . LEU A 1 186 ? 27.418 11.022 -22.379 1.00 64.19 186 LEU A N 1
ATOM 1357 C CA . LEU A 1 186 ? 26.175 11.779 -22.539 1.00 64.19 186 LEU A CA 1
ATOM 1358 C C . LEU A 1 186 ? 25.078 11.373 -21.538 1.00 64.19 186 LEU A C 1
ATOM 1360 O O . LEU A 1 186 ? 24.020 12.004 -21.524 1.00 64.19 186 LEU A O 1
ATOM 1364 N N . ALA A 1 187 ? 25.304 10.348 -20.709 1.00 64.94 187 ALA A N 1
ATOM 1365 C CA . ALA A 1 187 ? 24.319 9.874 -19.742 1.00 64.94 187 ALA A CA 1
ATOM 1366 C C . ALA A 1 187 ? 23.982 10.982 -18.719 1.00 64.94 187 ALA A C 1
ATOM 1368 O O . ALA A 1 187 ? 24.876 11.465 -18.018 1.00 64.94 187 ALA A O 1
ATOM 1369 N N . PRO A 1 188 ? 22.709 11.400 -18.594 1.00 68.69 188 PRO A N 1
ATOM 1370 C CA . PRO A 1 188 ? 22.332 12.429 -17.636 1.00 68.69 188 PRO A CA 1
ATOM 1371 C C . PRO A 1 188 ? 22.397 11.894 -16.201 1.00 68.69 188 PRO A C 1
ATOM 1373 O O . PRO A 1 188 ? 22.207 10.700 -15.947 1.00 68.69 188 PRO A O 1
ATOM 1376 N N . LEU A 1 189 ? 22.597 12.798 -15.240 1.00 60.94 189 LEU A N 1
ATOM 1377 C CA . LEU A 1 189 ? 22.400 12.485 -13.826 1.00 60.94 189 LEU A CA 1
ATOM 1378 C C . LEU A 1 189 ? 20.934 12.110 -13.579 1.00 60.94 189 LEU A C 1
ATOM 1380 O O . LEU A 1 189 ? 20.013 12.801 -14.020 1.00 60.94 189 LEU A O 1
ATOM 1384 N N . ARG A 1 190 ? 20.718 11.015 -12.851 1.00 57.44 190 ARG A N 1
ATOM 1385 C CA . ARG A 1 190 ? 19.396 10.473 -12.515 1.00 57.44 190 ARG A CA 1
ATOM 1386 C C . ARG A 1 190 ? 18.640 11.372 -11.533 1.00 57.44 190 ARG A C 1
ATOM 1388 O O . ARG A 1 190 ? 17.411 11.419 -11.572 1.00 57.44 190 ARG A O 1
ATOM 1395 N N . ARG A 1 191 ? 19.371 12.080 -10.666 1.00 68.12 191 ARG A N 1
ATOM 1396 C CA . ARG A 1 191 ? 18.905 13.199 -9.831 1.00 68.12 191 ARG A CA 1
ATOM 1397 C C . ARG A 1 191 ? 20.021 14.240 -9.727 1.00 68.12 191 ARG A C 1
ATOM 1399 O O . ARG A 1 191 ? 21.196 13.890 -9.791 1.00 68.12 191 ARG A O 1
ATOM 1406 N N . ALA A 1 192 ? 19.654 15.512 -9.585 1.00 63.84 192 ALA A N 1
ATOM 1407 C CA . ALA A 1 192 ? 20.591 16.642 -9.648 1.00 63.84 192 ALA A CA 1
ATOM 1408 C C . ALA A 1 192 ? 21.593 16.715 -8.474 1.00 63.84 192 ALA A C 1
ATOM 1410 O O . ALA A 1 192 ? 22.566 17.458 -8.546 1.00 63.84 192 ALA A O 1
ATOM 1411 N N . ASP A 1 193 ? 21.335 15.960 -7.410 1.00 69.00 193 ASP A N 1
ATOM 1412 C CA . ASP A 1 193 ? 22.055 15.896 -6.136 1.00 69.00 193 ASP A CA 1
ATOM 1413 C C . ASP A 1 193 ? 22.778 14.552 -5.909 1.00 69.00 193 ASP A C 1
ATOM 1415 O O . ASP A 1 193 ? 23.388 14.340 -4.863 1.00 69.00 193 ASP A O 1
ATOM 1419 N N . THR A 1 194 ? 22.733 13.637 -6.884 1.00 57.88 194 THR A N 1
ATOM 1420 C CA . THR A 1 194 ? 23.317 12.289 -6.783 1.00 57.88 194 THR A CA 1
ATOM 1421 C C . THR A 1 194 ? 24.395 12.053 -7.832 1.00 57.88 194 THR A C 1
ATOM 1423 O O . THR A 1 194 ? 24.227 12.463 -8.975 1.00 57.88 194 THR A O 1
ATOM 1426 N N . ASN A 1 195 ? 25.412 11.253 -7.497 1.00 55.31 195 ASN A N 1
ATOM 1427 C CA . ASN A 1 195 ? 26.359 10.690 -8.473 1.00 55.31 195 ASN A CA 1
ATOM 1428 C C . ASN A 1 195 ? 25.785 9.481 -9.256 1.00 55.31 195 ASN A C 1
ATOM 1430 O O . ASN A 1 195 ? 26.527 8.787 -9.949 1.00 55.31 195 ASN A O 1
ATOM 1434 N N . ASP A 1 196 ? 24.478 9.214 -9.155 1.00 55.06 196 ASP A N 1
ATOM 1435 C CA . ASP A 1 196 ? 23.787 8.189 -9.942 1.00 55.06 196 ASP A CA 1
ATOM 1436 C C . ASP A 1 196 ? 23.598 8.683 -11.383 1.00 55.06 196 ASP A C 1
ATOM 1438 O O . ASP A 1 196 ? 22.776 9.563 -11.649 1.00 55.06 196 ASP A O 1
ATOM 1442 N N . PHE A 1 197 ? 24.301 8.079 -12.339 1.00 53.44 197 PHE A N 1
ATOM 1443 C CA . PHE A 1 197 ? 24.080 8.316 -13.767 1.00 53.44 197 PHE A CA 1
ATOM 1444 C C . PHE A 1 197 ? 22.982 7.394 -14.307 1.00 53.44 197 PHE A C 1
ATOM 1446 O O . PHE A 1 197 ? 22.924 6.208 -13.979 1.00 53.44 197 PHE A O 1
ATOM 1453 N N . ALA A 1 198 ? 22.125 7.913 -15.187 1.00 57.12 198 ALA A N 1
ATOM 1454 C CA . ALA A 1 198 ? 21.136 7.121 -15.914 1.00 57.12 198 ALA A CA 1
ATOM 1455 C C . ALA A 1 198 ? 21.783 6.410 -17.121 1.00 57.12 198 ALA A C 1
ATOM 1457 O O . ALA A 1 198 ? 21.425 6.657 -18.272 1.00 57.12 198 ALA A O 1
ATOM 1458 N N . ALA A 1 199 ? 22.769 5.548 -16.857 1.00 56.03 199 ALA A N 1
ATOM 1459 C CA . ALA A 1 199 ? 23.430 4.757 -17.889 1.00 56.03 199 ALA A CA 1
ATOM 1460 C C . ALA A 1 199 ? 22.446 3.761 -18.529 1.00 56.03 199 ALA A C 1
ATOM 1462 O O . ALA A 1 199 ? 21.723 3.046 -17.830 1.00 56.03 199 ALA A O 1
ATOM 1463 N N . LEU A 1 200 ? 22.431 3.700 -19.863 1.00 59.09 200 LEU A N 1
ATOM 1464 C CA . LEU A 1 200 ? 21.649 2.708 -20.599 1.00 59.09 200 LEU A CA 1
ATOM 1465 C C . LEU A 1 200 ? 22.231 1.306 -20.335 1.00 59.09 200 LEU A C 1
ATOM 1467 O O . LEU A 1 200 ? 23.422 1.097 -20.578 1.00 59.09 200 LEU A O 1
ATOM 1471 N N . PRO A 1 201 ? 21.439 0.328 -19.856 1.00 54.47 201 PRO A N 1
ATOM 1472 C CA . PRO A 1 201 ? 21.928 -1.030 -19.668 1.00 54.47 201 PRO A CA 1
ATOM 1473 C C . PRO A 1 201 ? 22.118 -1.697 -21.034 1.00 54.47 201 PRO A C 1
ATOM 1475 O O . PRO A 1 201 ? 21.149 -2.077 -21.693 1.00 54.47 201 PRO A O 1
ATOM 1478 N N . PHE A 1 202 ? 23.372 -1.848 -21.463 1.00 52.84 202 PHE A N 1
ATOM 1479 C CA . PHE A 1 202 ? 23.700 -2.553 -22.701 1.00 52.84 202 PHE A CA 1
ATOM 1480 C C . PHE A 1 202 ? 23.253 -4.014 -22.610 1.00 52.84 202 PHE A C 1
ATOM 1482 O O . PHE A 1 202 ? 23.580 -4.732 -21.661 1.00 52.84 202 PHE A O 1
ATOM 1489 N N . ALA A 1 203 ? 22.446 -4.433 -23.584 1.00 46.41 203 ALA A N 1
ATOM 1490 C CA . ALA A 1 203 ? 21.734 -5.696 -23.524 1.00 46.41 203 ALA A CA 1
ATOM 1491 C C . ALA A 1 203 ? 22.700 -6.889 -23.537 1.00 46.41 203 ALA A C 1
ATOM 1493 O O . ALA A 1 203 ? 23.414 -7.119 -24.514 1.00 46.41 203 ALA A O 1
ATOM 1494 N N . ARG A 1 204 ? 22.642 -7.726 -22.492 1.00 41.03 204 ARG A N 1
ATOM 1495 C CA . ARG A 1 204 ? 22.995 -9.140 -22.670 1.00 41.03 204 ARG A CA 1
ATOM 1496 C C . ARG A 1 204 ? 22.042 -9.712 -23.726 1.00 41.03 204 ARG A C 1
ATOM 1498 O O . ARG A 1 204 ? 20.843 -9.445 -23.624 1.00 41.03 204 ARG A O 1
ATOM 1505 N N . PRO A 1 205 ? 22.521 -10.492 -24.707 1.00 37.72 205 PRO A N 1
ATOM 1506 C CA . PRO A 1 205 ? 21.628 -11.101 -25.677 1.00 37.72 205 PRO A CA 1
ATOM 1507 C C . PRO A 1 205 ? 20.624 -12.012 -24.962 1.00 37.72 205 PRO A C 1
ATOM 1509 O O . PRO A 1 205 ? 21.010 -12.907 -24.204 1.00 37.72 205 PRO A O 1
ATOM 1512 N N . LEU A 1 206 ? 19.334 -11.806 -25.244 1.00 50.09 206 LEU A N 1
ATOM 1513 C CA . LEU A 1 206 ? 18.329 -12.861 -25.108 1.00 50.09 206 LEU A CA 1
ATOM 1514 C C . LEU A 1 206 ? 18.860 -14.100 -25.843 1.00 50.09 206 LEU A C 1
ATOM 1516 O O . LEU A 1 206 ? 19.410 -13.947 -26.932 1.00 50.09 206 LEU A O 1
ATOM 1520 N N . HIS A 1 207 ? 18.734 -15.275 -25.210 1.00 51.31 207 HIS A N 1
ATOM 1521 C CA . HIS A 1 207 ? 19.296 -16.584 -25.597 1.00 51.31 207 HIS A CA 1
ATOM 1522 C C . HIS A 1 207 ? 19.856 -16.670 -27.037 1.00 51.31 207 HIS A C 1
ATOM 1524 O O . HIS A 1 207 ? 19.090 -16.431 -27.969 1.00 51.31 207 HIS A O 1
ATOM 1530 N N . PRO A 1 208 ? 21.117 -17.111 -27.265 1.00 50.53 208 PRO A N 1
ATOM 1531 C CA . PRO A 1 208 ? 21.817 -16.981 -28.555 1.00 50.53 208 PRO A CA 1
ATOM 1532 C C . PRO A 1 208 ? 21.047 -17.360 -29.837 1.00 50.53 208 PRO A C 1
ATOM 1534 O O . PRO A 1 208 ? 21.306 -16.779 -30.887 1.00 50.53 208 PRO A O 1
ATOM 1537 N N . GLY A 1 209 ? 20.083 -18.287 -29.774 1.00 52.75 209 GLY A N 1
ATOM 1538 C CA . GLY A 1 209 ? 19.218 -18.649 -30.906 1.00 52.75 209 GLY A CA 1
ATOM 1539 C C . GLY A 1 209 ? 18.215 -17.573 -31.364 1.00 52.75 209 GLY A C 1
ATOM 1540 O O . GLY A 1 209 ? 17.752 -17.641 -32.503 1.00 52.75 209 GLY A O 1
ATOM 1541 N N . ASN A 1 210 ? 17.902 -16.577 -30.527 1.00 45.94 210 ASN A N 1
ATOM 1542 C CA . ASN A 1 210 ? 16.934 -15.511 -30.828 1.00 45.94 210 ASN A CA 1
ATOM 1543 C C . ASN A 1 210 ? 17.597 -14.232 -31.366 1.00 45.94 210 ASN A C 1
ATOM 1545 O O . ASN A 1 210 ? 16.940 -13.443 -32.043 1.00 45.94 210 ASN A O 1
ATOM 1549 N N . ALA A 1 211 ? 18.904 -14.049 -31.143 1.00 49.78 211 ALA A N 1
ATOM 1550 C CA . ALA A 1 211 ? 19.659 -12.870 -31.586 1.00 49.78 211 ALA A CA 1
ATOM 1551 C C . ALA A 1 211 ? 19.623 -12.639 -33.114 1.00 49.78 211 ALA A C 1
ATOM 1553 O O . ALA A 1 211 ? 19.814 -11.517 -33.572 1.00 49.78 211 ALA A O 1
ATOM 1554 N N . LEU A 1 212 ? 19.350 -13.689 -33.897 1.00 46.59 212 LEU A N 1
ATOM 1555 C CA . LEU A 1 212 ? 19.269 -13.653 -35.363 1.00 46.59 212 LEU A CA 1
ATOM 1556 C C . LEU A 1 212 ? 17.825 -13.641 -35.905 1.00 46.59 212 LEU A C 1
ATOM 1558 O O . LEU A 1 212 ? 17.627 -13.784 -37.109 1.00 46.59 212 LEU A O 1
ATOM 1562 N N . LYS A 1 213 ? 16.802 -13.511 -35.045 1.00 53.34 213 LYS A N 1
ATOM 1563 C CA . LYS A 1 213 ? 15.383 -13.587 -35.445 1.00 53.34 213 LYS A CA 1
ATOM 1564 C C . LYS A 1 213 ? 14.529 -12.466 -34.823 1.00 53.34 213 LYS A C 1
ATOM 1566 O O . LYS A 1 213 ? 13.648 -12.763 -34.010 1.00 53.34 213 LYS A O 1
ATOM 1571 N N . PRO A 1 214 ? 14.723 -11.188 -35.215 1.00 54.78 214 PRO A N 1
ATOM 1572 C CA . PRO A 1 214 ? 13.997 -10.054 -34.631 1.00 54.78 214 PRO A CA 1
ATOM 1573 C C . PRO A 1 214 ? 12.470 -10.200 -34.682 1.00 54.78 214 PRO A C 1
ATOM 1575 O O . PRO A 1 214 ? 11.795 -9.870 -33.716 1.00 54.78 214 PRO A O 1
ATOM 1578 N N . SER A 1 215 ? 11.934 -10.777 -35.763 1.00 59.47 215 SER A N 1
ATOM 1579 C CA . SER A 1 215 ? 10.498 -11.032 -35.959 1.00 59.47 215 SER A CA 1
ATOM 1580 C C . SER A 1 215 ? 9.892 -12.105 -35.044 1.00 59.47 215 SER A C 1
ATOM 1582 O O . SER A 1 215 ? 8.676 -12.269 -35.041 1.00 59.47 215 SER A O 1
ATOM 1584 N N . SER A 1 216 ? 10.712 -12.847 -34.290 1.00 55.03 216 SER A N 1
ATOM 1585 C CA . SER A 1 216 ? 10.253 -13.844 -33.308 1.00 55.03 216 SER A CA 1
ATOM 1586 C C . SER A 1 216 ? 10.285 -13.345 -31.861 1.00 55.03 216 SER A C 1
ATOM 1588 O O . SER A 1 216 ? 9.783 -14.027 -30.970 1.00 55.03 216 SER A O 1
ATOM 1590 N N . THR A 1 217 ? 10.855 -12.162 -31.623 1.00 50.09 217 THR A N 1
ATOM 1591 C CA . THR A 1 217 ? 10.857 -11.512 -30.309 1.00 50.09 217 THR A CA 1
ATOM 1592 C C . THR A 1 217 ? 9.571 -10.692 -30.171 1.00 50.09 217 THR A C 1
ATOM 1594 O O . THR A 1 217 ? 9.313 -9.855 -31.040 1.00 50.09 217 THR A O 1
ATOM 1597 N N . PRO A 1 218 ? 8.755 -10.887 -29.119 1.00 57.56 218 PRO A N 1
ATOM 1598 C CA . PRO A 1 218 ? 7.572 -10.063 -28.898 1.00 57.56 218 PRO A CA 1
ATOM 1599 C C . PRO A 1 218 ? 7.928 -8.582 -28.714 1.00 57.56 218 PRO A C 1
ATOM 1601 O O . PRO A 1 218 ? 9.043 -8.226 -28.325 1.00 57.56 218 PRO A O 1
ATOM 1604 N N . ALA A 1 219 ? 6.973 -7.691 -28.982 1.00 66.94 219 ALA A N 1
ATOM 1605 C CA . ALA A 1 219 ? 7.183 -6.264 -28.784 1.00 66.94 219 ALA A CA 1
ATOM 1606 C C . ALA A 1 219 ? 7.386 -5.965 -27.288 1.00 66.94 219 ALA A C 1
ATOM 1608 O O . ALA A 1 219 ? 6.468 -6.114 -26.483 1.00 66.94 219 ALA A O 1
ATOM 1609 N N . GLY A 1 220 ? 8.582 -5.501 -26.910 1.00 65.81 220 GLY A N 1
ATOM 1610 C CA . GLY A 1 220 ? 8.953 -5.315 -25.500 1.00 65.81 220 GLY A CA 1
ATOM 1611 C C . GLY A 1 220 ? 8.070 -4.331 -24.719 1.00 65.81 220 GLY A C 1
ATOM 1612 O O . GLY A 1 220 ? 8.009 -4.410 -23.495 1.00 65.81 220 GLY A O 1
ATOM 1613 N N . LEU A 1 221 ? 7.346 -3.432 -25.401 1.00 66.88 221 LEU A N 1
ATOM 1614 C CA . LEU A 1 221 ? 6.335 -2.574 -24.770 1.00 66.88 221 LEU A CA 1
ATOM 1615 C C . LEU A 1 221 ? 5.095 -3.370 -24.328 1.00 66.88 221 LEU A C 1
ATOM 1617 O O . LEU A 1 221 ? 4.541 -3.085 -23.270 1.00 66.88 221 LEU A O 1
ATOM 1621 N N . ASP A 1 222 ? 4.680 -4.374 -25.099 1.00 68.44 222 ASP A N 1
ATOM 1622 C CA . ASP A 1 222 ? 3.492 -5.178 -24.807 1.00 68.44 222 ASP A CA 1
ATOM 1623 C C . ASP A 1 222 ? 3.791 -6.230 -23.728 1.00 68.44 222 ASP A C 1
ATOM 1625 O O . ASP A 1 222 ? 2.997 -6.399 -22.802 1.00 68.44 222 ASP A O 1
ATOM 1629 N N . GLU A 1 223 ? 4.985 -6.840 -23.744 1.00 68.94 223 GLU A N 1
ATOM 1630 C CA . GLU A 1 223 ? 5.467 -7.658 -22.616 1.00 68.94 223 GLU A CA 1
ATOM 1631 C C . GLU A 1 223 ? 5.580 -6.835 -21.325 1.00 68.94 223 GLU A C 1
ATOM 1633 O O . GLU A 1 223 ? 5.136 -7.271 -20.259 1.00 68.94 223 GLU A O 1
ATOM 1638 N N . TYR A 1 224 ? 6.131 -5.618 -21.416 1.00 73.31 224 TYR A N 1
ATOM 1639 C CA . TYR A 1 224 ? 6.220 -4.701 -20.282 1.00 73.31 224 TYR A CA 1
ATOM 1640 C C . TYR A 1 224 ? 4.833 -4.359 -19.716 1.00 73.31 224 TYR A C 1
ATOM 1642 O O . TYR A 1 224 ? 4.655 -4.351 -18.497 1.00 73.31 224 TYR A O 1
ATOM 1650 N N . ARG A 1 225 ? 3.838 -4.122 -20.579 1.00 75.56 225 ARG A N 1
ATOM 1651 C CA . ARG A 1 225 ? 2.452 -3.847 -20.173 1.00 75.56 225 ARG A CA 1
ATOM 1652 C C . ARG A 1 225 ? 1.797 -5.042 -19.503 1.00 75.56 225 ARG A C 1
ATOM 1654 O O . ARG A 1 225 ? 1.255 -4.874 -18.417 1.00 75.56 225 ARG A O 1
ATOM 1661 N N . ALA A 1 226 ? 1.932 -6.238 -20.069 1.00 70.12 226 ALA A N 1
ATOM 1662 C CA . ALA A 1 226 ? 1.426 -7.464 -19.455 1.00 70.12 226 ALA A CA 1
ATOM 1663 C C . ALA A 1 226 ? 2.069 -7.735 -18.077 1.00 70.12 226 ALA A C 1
ATOM 1665 O O . ALA A 1 226 ? 1.411 -8.231 -17.162 1.00 70.12 226 ALA A O 1
ATOM 1666 N N . ALA A 1 227 ? 3.348 -7.386 -17.890 1.00 72.38 227 ALA A N 1
ATOM 1667 C CA . ALA A 1 227 ? 4.006 -7.454 -16.585 1.00 72.38 227 ALA A CA 1
ATOM 1668 C C . ALA A 1 227 ? 3.504 -6.366 -15.612 1.00 72.38 227 ALA A C 1
ATOM 1670 O O . ALA A 1 227 ? 3.249 -6.653 -14.443 1.00 72.38 227 ALA A O 1
ATOM 1671 N N . ALA A 1 228 ? 3.330 -5.128 -16.083 1.00 71.56 228 ALA A N 1
ATOM 1672 C CA . ALA A 1 228 ? 2.812 -4.008 -15.297 1.00 71.56 228 ALA A CA 1
ATOM 1673 C C . ALA A 1 228 ? 1.358 -4.227 -14.833 1.00 71.56 228 ALA A C 1
ATOM 1675 O O . ALA A 1 228 ? 1.015 -3.885 -13.699 1.00 71.56 228 ALA A O 1
ATOM 1676 N N . GLU A 1 229 ? 0.526 -4.830 -15.681 1.00 78.31 229 GLU A N 1
ATOM 1677 C CA . GLU A 1 229 ? -0.845 -5.233 -15.370 1.00 78.31 229 GLU A CA 1
ATOM 1678 C C . GLU A 1 229 ? -0.865 -6.293 -14.265 1.00 78.31 229 GLU A C 1
ATOM 1680 O O . GLU A 1 229 ? -1.495 -6.072 -13.235 1.00 78.31 229 GLU A O 1
ATOM 1685 N N . LYS A 1 230 ? -0.078 -7.373 -14.397 1.00 76.69 230 LYS A N 1
ATOM 1686 C CA . LYS A 1 230 ? 0.053 -8.413 -13.358 1.00 76.69 230 LYS A CA 1
ATOM 1687 C C . LYS A 1 230 ? 0.476 -7.852 -11.999 1.00 76.69 230 LYS A C 1
ATOM 1689 O O . LYS A 1 230 ? -0.123 -8.212 -10.992 1.00 76.69 230 LYS A O 1
ATOM 1694 N N . ILE A 1 231 ? 1.457 -6.944 -11.969 1.00 76.06 231 ILE A N 1
ATOM 1695 C CA . ILE A 1 231 ? 1.884 -6.260 -10.733 1.00 76.06 231 ILE A CA 1
ATOM 1696 C C . ILE A 1 231 ? 0.730 -5.441 -10.133 1.00 76.06 231 ILE A C 1
ATOM 1698 O O . ILE A 1 231 ? 0.542 -5.430 -8.921 1.00 76.06 231 ILE A O 1
ATOM 1702 N N . THR A 1 232 ? -0.056 -4.762 -10.971 1.00 78.69 232 THR A N 1
ATOM 1703 C CA . THR A 1 232 ? -1.195 -3.957 -10.504 1.00 78.69 232 THR A CA 1
ATOM 1704 C C . THR A 1 232 ? -2.310 -4.844 -9.944 1.00 78.69 232 THR A C 1
ATOM 1706 O O . THR A 1 232 ? -2.816 -4.559 -8.863 1.00 78.69 232 THR A O 1
ATOM 1709 N N . MET A 1 233 ? -2.642 -5.947 -10.623 1.00 81.94 233 MET A N 1
ATOM 1710 C CA . MET A 1 233 ? -3.643 -6.924 -10.173 1.00 81.94 233 MET A CA 1
ATOM 1711 C C . MET A 1 233 ? -3.262 -7.601 -8.849 1.00 81.94 233 MET A C 1
ATOM 1713 O O . MET A 1 233 ? -4.127 -7.804 -7.998 1.00 81.94 233 MET A O 1
ATOM 1717 N N . ASP A 1 234 ? -1.984 -7.941 -8.667 1.00 84.12 234 ASP A N 1
ATOM 1718 C CA . ASP A 1 234 ? -1.461 -8.530 -7.429 1.00 84.12 234 ASP A CA 1
ATOM 1719 C C . ASP A 1 234 ? -1.613 -7.557 -6.246 1.00 84.12 234 ASP A C 1
ATOM 1721 O O . ASP A 1 234 ? -2.226 -7.896 -5.235 1.00 84.12 234 ASP A O 1
ATOM 1725 N N . ILE A 1 235 ? -1.197 -6.297 -6.414 1.00 79.62 235 ILE A N 1
ATOM 1726 C CA . ILE A 1 235 ? -1.359 -5.249 -5.391 1.00 79.62 235 ILE A CA 1
ATOM 1727 C C . ILE A 1 235 ? -2.845 -4.989 -5.078 1.00 79.62 235 ILE A C 1
ATOM 1729 O O . ILE A 1 235 ? -3.217 -4.857 -3.913 1.00 79.62 235 ILE A O 1
ATOM 1733 N N . GLU A 1 236 ? -3.728 -4.975 -6.082 1.00 85.69 236 GLU A N 1
ATOM 1734 C CA . GLU A 1 236 ? -5.183 -4.893 -5.868 1.00 85.69 236 GLU A CA 1
ATOM 1735 C C . GLU A 1 236 ? -5.755 -6.107 -5.122 1.00 85.69 236 GLU A C 1
ATOM 1737 O O . GLU A 1 236 ? -6.743 -5.987 -4.395 1.00 85.69 236 GLU A O 1
ATOM 1742 N N . SER A 1 237 ? -5.186 -7.296 -5.321 1.00 89.25 237 SER A N 1
ATOM 1743 C CA . SER A 1 237 ? -5.565 -8.498 -4.577 1.00 89.25 237 SER A CA 1
ATOM 1744 C C . SER A 1 237 ? -5.113 -8.411 -3.118 1.00 89.25 237 SER A C 1
ATOM 1746 O O . SER A 1 237 ? -5.888 -8.736 -2.222 1.00 89.25 237 SER A O 1
ATOM 1748 N N . GLN A 1 238 ? -3.895 -7.922 -2.873 1.00 87.50 238 GLN A N 1
ATOM 1749 C CA . GLN A 1 238 ? -3.341 -7.732 -1.531 1.00 87.50 238 GLN A CA 1
ATOM 1750 C C . GLN A 1 238 ? -4.120 -6.676 -0.737 1.00 87.50 238 GLN A C 1
ATOM 1752 O O . GLN A 1 238 ? -4.466 -6.922 0.414 1.00 87.50 238 GLN A O 1
ATOM 1757 N N . ILE A 1 239 ? -4.475 -5.541 -1.353 1.00 86.31 239 ILE A N 1
ATOM 1758 C CA . ILE A 1 239 ? -5.300 -4.507 -0.704 1.00 86.31 239 ILE A CA 1
ATOM 1759 C C . ILE A 1 239 ? -6.669 -5.069 -0.307 1.00 86.31 239 ILE A C 1
ATOM 1761 O O . ILE A 1 239 ? -7.052 -4.937 0.850 1.00 86.31 239 ILE A O 1
ATOM 1765 N N . ARG A 1 240 ? -7.357 -5.784 -1.209 1.00 91.12 240 ARG A N 1
ATOM 1766 C CA . ARG A 1 240 ? -8.647 -6.423 -0.888 1.00 91.12 240 ARG A CA 1
ATOM 1767 C C . ARG A 1 240 ? -8.536 -7.455 0.235 1.00 91.12 240 ARG A C 1
ATOM 1769 O O . ARG A 1 240 ? -9.442 -7.544 1.054 1.00 91.12 240 ARG A O 1
ATOM 1776 N N . ALA A 1 241 ? -7.445 -8.219 0.291 1.00 89.75 241 ALA A N 1
ATOM 1777 C CA . ALA A 1 241 ? -7.209 -9.161 1.384 1.00 89.75 241 ALA A CA 1
ATOM 1778 C C . ALA A 1 241 ? -7.033 -8.444 2.736 1.00 89.75 241 ALA A C 1
ATOM 1780 O O . ALA A 1 241 ? -7.556 -8.920 3.738 1.00 89.75 241 ALA A O 1
ATOM 1781 N N . LEU A 1 242 ? -6.360 -7.287 2.756 1.00 90.50 242 LEU A N 1
ATOM 1782 C CA . LEU A 1 242 ? -6.224 -6.446 3.952 1.00 90.50 242 LEU A CA 1
ATOM 1783 C C . LEU A 1 242 ? -7.553 -5.786 4.355 1.00 90.50 242 LEU A C 1
ATOM 1785 O O . LEU A 1 242 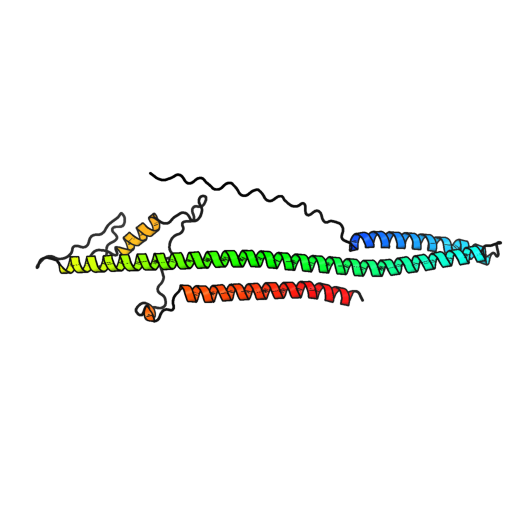? -7.880 -5.770 5.534 1.00 90.50 242 LEU A O 1
ATOM 1789 N N . ASP A 1 243 ? -8.346 -5.293 3.398 1.00 86.94 243 ASP A N 1
ATOM 1790 C CA . ASP A 1 243 ? -9.675 -4.726 3.677 1.00 86.94 243 ASP A CA 1
ATOM 1791 C C . ASP A 1 243 ? -10.623 -5.768 4.302 1.00 86.94 243 ASP A C 1
ATOM 1793 O O . ASP A 1 243 ? -11.355 -5.459 5.240 1.00 86.94 243 ASP A O 1
ATOM 1797 N N . VAL A 1 244 ? -10.582 -7.017 3.820 1.00 91.31 244 VAL A N 1
ATOM 1798 C CA . VAL A 1 244 ? -11.345 -8.132 4.405 1.00 91.31 244 VAL A CA 1
ATOM 1799 C C . VAL A 1 244 ? -10.799 -8.526 5.779 1.00 91.31 244 VAL A C 1
ATOM 1801 O O . VAL A 1 244 ? -11.593 -8.793 6.680 1.00 91.31 244 VAL A O 1
ATOM 1804 N N . ALA A 1 245 ? -9.475 -8.552 5.966 1.00 90.19 245 ALA A N 1
ATOM 1805 C CA . ALA A 1 245 ? -8.861 -8.881 7.252 1.00 90.19 245 ALA A CA 1
ATOM 1806 C C . ALA A 1 245 ? -9.260 -7.881 8.348 1.00 90.19 245 ALA A C 1
ATOM 1808 O O . ALA A 1 245 ? -9.755 -8.312 9.387 1.00 90.19 245 ALA A O 1
ATOM 1809 N N . ASP A 1 246 ? -9.147 -6.573 8.082 1.00 85.62 246 ASP A N 1
ATOM 1810 C CA . ASP A 1 246 ? -9.519 -5.515 9.031 1.00 85.62 246 ASP A CA 1
ATOM 1811 C C . ASP A 1 246 ? -10.986 -5.665 9.495 1.00 85.62 246 ASP A C 1
ATOM 1813 O O . ASP A 1 246 ? -11.269 -5.564 10.686 1.00 85.62 246 ASP A O 1
ATOM 1817 N N . LEU A 1 247 ? -11.923 -5.962 8.581 1.00 87.88 247 LEU A N 1
ATOM 1818 C CA . LEU A 1 247 ? -13.336 -6.202 8.922 1.00 87.88 247 LEU A CA 1
ATOM 1819 C C . LEU A 1 247 ? -13.542 -7.508 9.707 1.00 87.88 247 LEU A C 1
ATOM 1821 O O . LEU A 1 247 ? -14.284 -7.534 10.688 1.00 87.88 247 LEU A O 1
ATOM 1825 N N . THR A 1 248 ? -12.849 -8.580 9.318 1.00 90.69 248 THR A N 1
ATOM 1826 C CA . THR A 1 248 ? -12.934 -9.889 9.990 1.00 90.69 248 THR A CA 1
ATOM 1827 C C . THR A 1 248 ? -12.385 -9.822 11.424 1.00 90.69 248 THR A C 1
ATOM 1829 O O . THR A 1 248 ? -12.865 -10.528 12.310 1.00 90.69 248 THR A O 1
ATOM 1832 N N . GLU A 1 249 ? -11.397 -8.962 11.696 1.00 88.81 249 GLU A N 1
ATOM 1833 C CA . GLU A 1 249 ? -10.915 -8.698 13.057 1.00 88.81 249 GLU A CA 1
ATOM 1834 C C . GLU A 1 249 ? -11.969 -7.992 13.925 1.00 88.81 249 GLU A C 1
ATOM 1836 O O . GLU A 1 249 ? -12.114 -8.350 15.097 1.00 88.81 249 GLU A O 1
ATOM 1841 N N . VAL A 1 250 ? -12.758 -7.060 13.368 1.00 87.31 250 VAL A N 1
ATOM 1842 C CA . VAL A 1 250 ? -13.892 -6.444 14.086 1.00 87.31 250 VAL A CA 1
ATOM 1843 C C . VAL A 1 250 ? -1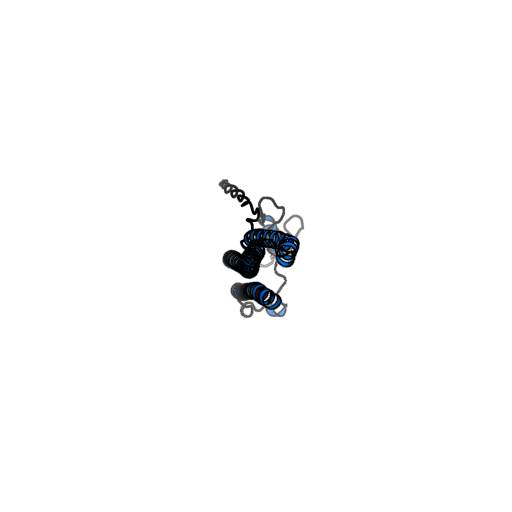4.914 -7.510 14.490 1.00 87.31 250 VAL A C 1
ATOM 1845 O O . VAL A 1 250 ? -15.240 -7.615 15.675 1.00 87.31 250 VAL A O 1
ATOM 1848 N N . GLU A 1 251 ? -15.355 -8.335 13.536 1.00 87.50 251 GLU A N 1
ATOM 1849 C CA . GLU A 1 251 ? -16.357 -9.389 13.754 1.00 87.50 251 GLU A CA 1
ATOM 1850 C C . GLU A 1 251 ? -15.886 -10.448 14.768 1.00 87.50 251 GLU A C 1
ATOM 1852 O O . GLU A 1 251 ? -16.625 -10.818 15.684 1.00 87.50 251 GLU A O 1
ATOM 1857 N N . ASN A 1 252 ? -14.632 -10.905 14.669 1.00 87.88 252 ASN A N 1
ATOM 1858 C CA . ASN A 1 252 ? -14.071 -11.881 15.609 1.00 87.88 252 ASN A CA 1
ATOM 1859 C C . ASN A 1 252 ? -13.950 -11.321 17.034 1.00 87.88 252 ASN A C 1
ATOM 1861 O O . ASN A 1 252 ? -14.180 -12.050 18.002 1.00 87.88 252 ASN A O 1
ATOM 1865 N N . MET A 1 253 ? -13.614 -10.035 17.188 1.00 82.50 253 MET A N 1
ATOM 1866 C CA . MET A 1 253 ? -13.582 -9.406 18.509 1.00 82.50 253 MET A CA 1
ATOM 1867 C C . MET A 1 253 ? -14.977 -9.307 19.137 1.00 82.50 253 MET A C 1
ATOM 1869 O O . MET A 1 253 ? -15.089 -9.440 20.354 1.00 82.50 253 MET A O 1
ATOM 1873 N N . GLU A 1 254 ? -16.038 -9.126 18.348 1.00 79.75 254 GLU A N 1
ATOM 1874 C CA . GLU A 1 254 ? -17.417 -9.202 18.851 1.00 79.75 254 GLU A CA 1
ATOM 1875 C C . GLU A 1 254 ? -17.792 -10.616 19.294 1.00 79.75 254 GLU A C 1
ATOM 1877 O O . GLU A 1 254 ? -18.287 -10.792 20.405 1.00 79.75 254 GLU A O 1
ATOM 1882 N N . ALA A 1 255 ? -17.485 -11.630 18.478 1.00 77.50 255 ALA A N 1
ATOM 1883 C CA . ALA A 1 255 ? -17.736 -13.030 18.820 1.00 77.50 255 ALA A CA 1
ATOM 1884 C C . ALA A 1 255 ? -16.985 -13.490 20.087 1.00 77.50 255 ALA A C 1
ATOM 1886 O O . ALA A 1 255 ? -17.420 -14.426 20.751 1.00 77.50 255 ALA A O 1
ATOM 1887 N N . SER A 1 256 ? -15.873 -12.831 20.437 1.00 75.50 256 SER A N 1
ATOM 1888 C CA . SER A 1 256 ? -15.120 -13.075 21.678 1.00 75.50 256 SER A CA 1
ATOM 1889 C C . SER A 1 256 ? -15.638 -12.322 22.914 1.00 75.50 256 SER A C 1
ATOM 1891 O O . SER A 1 256 ? -15.173 -12.586 24.022 1.00 75.50 256 SER A O 1
ATOM 1893 N N . ALA A 1 257 ? -16.557 -11.368 22.729 1.00 69.31 257 ALA A N 1
ATOM 1894 C CA . ALA A 1 257 ? -17.077 -10.485 23.776 1.00 69.31 257 ALA A CA 1
ATOM 1895 C C . ALA A 1 257 ? -18.541 -10.777 24.170 1.00 69.31 257 ALA A C 1
ATOM 1897 O O . ALA A 1 257 ? -19.076 -10.084 25.039 1.00 69.31 257 ALA A O 1
ATOM 1898 N N . ALA A 1 258 ? -19.168 -11.770 23.529 1.00 61.28 258 ALA A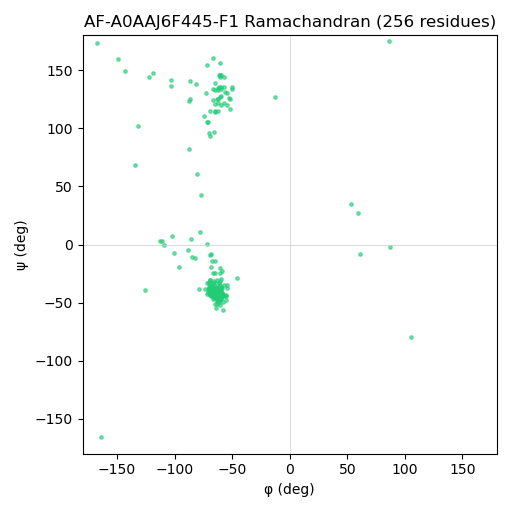 N 1
ATOM 1899 C CA . ALA A 1 258 ? -20.534 -12.245 23.764 1.00 61.28 258 ALA A CA 1
ATOM 1900 C C . ALA A 1 258 ? -20.559 -13.565 24.557 1.00 61.28 258 ALA A C 1
ATOM 1902 O O . ALA A 1 258 ? -21.507 -13.727 25.358 1.00 61.28 258 ALA A O 1
#

Solvent-accessible surface area (backbone atoms only — not comparable to full-atom values): 14927 Å² total; per-residue (Å²): 137,82,82,82,75,79,78,78,78,78,77,78,78,76,79,77,73,78,80,70,79,71,80,48,64,28,53,58,34,45,58,52,33,53,50,38,48,52,53,36,54,54,53,59,68,52,44,64,63,40,51,52,39,31,76,69,63,44,85,67,24,60,60,55,42,49,60,48,49,55,50,46,55,51,34,52,49,53,35,55,53,33,52,55,49,25,56,52,27,45,49,55,50,50,54,52,50,41,51,51,49,45,53,52,51,50,54,51,48,53,52,48,52,53,52,51,53,52,46,52,56,50,49,55,51,50,54,52,51,50,51,51,51,54,49,55,50,48,54,50,50,53,51,53,51,52,55,61,73,64,52,58,91,96,60,75,85,70,68,53,54,54,70,100,78,49,53,46,38,88,62,41,26,46,58,64,57,56,51,49,51,47,52,54,72,66,34,51,62,68,42,100,90,47,95,49,60,53,59,81,81,78,77,75,78,63,62,83,84,50,73,84,37,73,92,76,55,75,61,66,68,60,57,47,46,58,50,52,49,53,55,49,54,50,52,55,49,52,50,53,52,50,51,51,46,49,52,50,52,54,54,51,54,49,70,73,73,114

Mean predicted aligned error: 12.49 Å

Nearest PDB structures (foldseek):
  5szg-assembly1_B  TM=8.321E-01  e=5.088E+00  Homo sapiens

pLDDT: mean 75.72, std 17.96, range [36.09, 97.38]

Foldseek 3Di:
DDDPDDDDPPDPDDDPPPPPPDQFLLRVLVVVLVVLVVVLVVLVVVQPVLVVCVVVVPPCSVVVNVVSVVVNVVSVVVNVVSVVSNLVSVLVRLVVVLVVLLVVLVVVLVVVVVVLVVVLVVVVVVVVVVVVVVVVVVVVVVVVVVVQVPDDPPDAQDAFQDDPVRATDDRHGVVVVVVLVVQVVPFDAPDPPDPRTPRDPDDDDDPPVCVPPPVPDPDVSVVVVVVSVVVSVVSVVVSVVSSVVSVVVSVVVVVVVD

Sequence (258 aa):
MFKKSAAPPPAKASERIDHSPRAGRADEVAGLLDGAKAVLAGLEAELPPLILDAVSRKPEAAERLSAHRDRVDQAKRAVAELQMAQSLAARLDREAVAEQNARSRADQLAVFKSCMAKRDAAVKSLMSAAATMSSAFGDYLNATDLAKGALPAGVTFPYVGVGPLGLGGRGDGPLDLLILAELHRLAPLRRADTNDFAALPFARPLHPGNALKPSSTPAGLDEYRAAAEKITMDIESQIRALDVADLTEVENMEASAA

=== Feature glossary ===
Each block in this record encodes a different view of the same protein. In brief:

Predicted aligned error. PAE(i, j) answers: if I align the predicted and true structures on residue i, how far off (in Å) do I expect residue j to be? A block-diagonal PAE matrix with low values on the blocks and high values off-diagonal is the signature of a multi-domain protein with confidently predicted domains but uncertain inter-domain orientation.

Contact-map, Ramachandran, and PAE plots. Plot images: a contact map (which residues are close in 3D, as an N×N binary image), a Ramachandran scatter (backbone torsion angles, revealing secondary-structure composition at a glance), and — for AlphaFold structures — a PAE heatmap (pairwise prediction confidence).

Backbone torsions (φ/ψ). φ (phi) and ψ (psi) are the two rotatable backbone dihedrals per residue: φ is the C(i-1)–N–Cα–C torsion, ψ is the N–Cα–C–N(i+1) torsion, both in degrees on (−180°, 180°]. α-helical residues cluster near (−60°, −45°); β-strand residues near (−120°, +130°). A Ramachandran plot is simply a scatter of (φ, ψ) for every residue.

Foldseek 3Di. A 3Di character summarizes, for each residue, the relative orientation of the Cα frame of its nearest spatial neighbor. Because it encodes fold topology rather than chemistry, 3Di alignments detect remote structural similarity that sequence alignment misses.

Radius of gyration, Cα contacts, bounding box. Three whole-structure scalars: the radius of gyration (RMS distance of Cα from centroid, in Å), the count of Cα–Cα contacts (pairs closer than 8 Å and separated by more than four residues in sequence — i.e. tertiary, not local, contacts), and the bounding-box dimensions. Together they distinguish compact globular folds from extended fibres or disordered chains.

Sequence. Sequence gives the chain of amino acids in standard one-letter code (A=alanine, C=cysteine, …, Y=tyrosine), read N→C. It is the only feature that is directly encoded by the gene; all structural features are derived from the folded form of this sequence.

mmCIF coordinates. Atomic coordinates in PDBx/mmCIF format — the same representation the Protein Data Bank distributes. Each line of the _atom_site loop places one backbone atom in Cartesian space (units: ångströms, origin: arbitrary).

Secondary structure (3-state, P-SEA). Three-state secondary structure (P-SEA) collapses the eight DSSP classes into helix (a), strand (b), and coil (c). P-SEA assigns these from Cα geometry alone — distances and angles — without requiring backbone oxygens, so it works on any Cα trace.

InterPro / GO / CATH / organism. Functional annotations link the protein to curated databases. InterPro entries identify conserved domains and families by matching the sequence against member-database signatures (Pfam, PROSITE, CDD, …). Gene Ontology (GO) terms describe molecular function, biological process, and cellular component in a controlled vocabulary. CATH places the structure in a hierarchical fold classification (Class/Architecture/Topology/Homologous-superfamily). The organism is the source species.

B-factor. B-factor (Debye–Waller factor) reflects atomic displacement in the crystal lattice. It is an experimental observable (units Å²), not a prediction; low values mean the atom is pinned down, high values mean it moves or is heterogeneous across the crystal.

Rendered structure images. Structure images are PyMOL renders from six orthogonal camera directions. Cartoon representation draws helices as coils and strands as arrows; sticks shows the backbone as bonds; surface shows the solvent-excluded envelope. Rainbow coloring maps sequence position to hue (blue→red, N→C); chain coloring assigns a distinct color per polypeptide.

Solvent-accessible surface area. Solvent-accessible surface area (SASA) is the area in Å² traced out by the centre of a 1.4 Å probe sphere (a water molecule) rolled over the protein's van der Waals surface (Shrake–Rupley / Lee–Richards construction). Buried residues have near-zero SASA; fully exposed residues can exceed 200 Å². The total SASA scales roughly with the number of surface residues.

Secondary structure (8-state, DSSP). The SS8 string is DSSP's per-residue secondary-structure call. α-helix (H) means an i→i+4 H-bond ladder; β-strand (E) means the residue participates in a β-sheet; 3₁₀ (G) and π (I) are tighter and wider helices; T/S are turns/bends; '-' is loop.

pLDDT. For AlphaFold models, the B-factor field carries pLDDT — the model's own estimate of local accuracy on a 0–100 scale. Regions with pLDDT<50 should be treated as essentially unmodeled; they often correspond to intrinsically disordered segments.

Nearest PDB structures. Nearest PDB neighbors are the top structural matches found by Foldseek when searching this structure against the entire Protein Data Bank. Each hit reports a TM-score (0 to 1; >0.5 almost always implies the same fold) and an E-value. These are *structural* homologs — they may share no detectable sequence similarity.